Protein AF-A0A543ACI7-F1 (afdb_monomer_lite)

Secondary structure (DSSP, 8-state):
------PPP------PPPPPS------S----------S----PPPP-------------------------------------HHHHHHHHHHHHHHHSTTTHHHHHHHHHHHHH-EE--HHHHHH-SBS-TTEEE-TT-S-BTTB---TTSB-TTSPEEESSHHHHHTTTT-EEE-TT-TTTTTPBP-TTEEEEES--S-TTS-S-GGGSHHHHSBGGGEEEEEHHHHHHHTSTTSHHHHHHHHHHHHHHTT----HHHHHHHHHHHHTSPPP-GGGGTTGGG---EEEE--HHHHHHHHHHHHHHHHHHHHHHTTPPP-S-SS-HHHHHHGGGS-HHHHHHHHHHHGGG---

pLDDT: mean 78.1, std 27.03, range [22.17, 98.62]

Structure (mmCIF, N/CA/C/O backbone):
data_AF-A0A543ACI7-F1
#
_entry.id   AF-A0A543ACI7-F1
#
loop_
_atom_site.group_PDB
_atom_site.id
_atom_site.type_symbol
_atom_site.label_atom_id
_atom_site.label_alt_id
_atom_site.label_comp_id
_atom_site.label_asym_id
_atom_site.label_entity_id
_atom_site.label_seq_id
_atom_site.pdbx_PDB_ins_code
_atom_site.Cartn_x
_atom_site.Cartn_y
_atom_site.Cartn_z
_atom_site.occupancy
_atom_site.B_iso_or_equiv
_atom_site.auth_seq_id
_atom_site.auth_comp_id
_atom_site.auth_asym_id
_atom_site.auth_atom_id
_atom_site.pdbx_PDB_model_num
ATOM 1 N N . MET A 1 1 ? 21.478 74.674 -13.219 1.00 35.00 1 MET A N 1
ATOM 2 C CA . MET A 1 1 ? 20.548 75.410 -14.102 1.00 35.00 1 MET A CA 1
ATOM 3 C C . MET A 1 1 ? 20.287 74.584 -15.355 1.00 35.00 1 MET A C 1
ATOM 5 O O . MET A 1 1 ? 21.241 74.186 -15.994 1.00 35.00 1 MET A O 1
ATOM 9 N N . SER A 1 2 ? 19.001 74.327 -15.611 1.00 28.64 2 SER A N 1
ATOM 10 C CA . SER A 1 2 ? 18.297 73.949 -16.852 1.00 28.64 2 SER A CA 1
ATOM 11 C C . SER A 1 2 ? 18.831 72.904 -17.853 1.00 28.64 2 SER A C 1
ATOM 13 O O . SER A 1 2 ? 19.974 72.907 -18.291 1.00 28.64 2 SER A O 1
ATOM 15 N N . ARG A 1 3 ? 17.876 72.063 -18.273 1.00 25.11 3 ARG A N 1
ATOM 16 C CA . ARG A 1 3 ? 17.907 71.006 -19.296 1.00 25.11 3 ARG A CA 1
ATOM 17 C C . ARG A 1 3 ? 18.031 71.566 -20.721 1.00 25.11 3 ARG A C 1
ATOM 19 O O . ARG A 1 3 ? 17.474 72.622 -21.009 1.00 25.11 3 ARG A O 1
ATOM 26 N N . ARG A 1 4 ? 18.522 70.736 -21.651 1.00 25.50 4 ARG A N 1
ATOM 27 C CA . ARG A 1 4 ? 17.896 70.581 -22.977 1.00 25.50 4 ARG A CA 1
ATOM 28 C C . ARG A 1 4 ? 17.964 69.134 -23.465 1.00 25.50 4 ARG A C 1
ATOM 30 O O . ARG A 1 4 ? 19.000 68.484 -23.412 1.00 25.50 4 ARG A O 1
ATOM 37 N N . THR A 1 5 ? 16.800 68.675 -23.896 1.00 26.00 5 THR A N 1
ATOM 38 C CA . THR A 1 5 ? 16.447 67.361 -24.431 1.00 26.00 5 THR A CA 1
ATOM 39 C C . THR A 1 5 ? 16.722 67.318 -25.935 1.00 26.00 5 THR A C 1
ATOM 41 O O . THR A 1 5 ? 16.410 68.290 -26.620 1.00 26.00 5 THR A O 1
ATOM 44 N N . VAL A 1 6 ? 17.199 66.186 -26.461 1.00 26.94 6 VAL A N 1
ATOM 45 C CA . VAL A 1 6 ? 17.056 65.810 -27.879 1.00 26.94 6 VAL A CA 1
ATOM 46 C C . VAL A 1 6 ? 16.673 64.328 -27.930 1.00 26.94 6 VAL A C 1
ATOM 48 O O . VAL A 1 6 ? 17.381 63.483 -27.390 1.00 26.94 6 VAL A O 1
ATOM 51 N N . LEU A 1 7 ? 15.516 64.032 -28.525 1.00 25.36 7 LEU A N 1
ATOM 52 C CA . LEU A 1 7 ? 15.020 62.684 -28.825 1.00 25.36 7 LEU A CA 1
ATOM 53 C C . LEU A 1 7 ? 15.538 62.240 -30.203 1.00 25.36 7 LEU A C 1
ATOM 55 O O . LEU A 1 7 ? 15.510 63.064 -31.119 1.00 25.36 7 LEU A O 1
ATOM 59 N N . PRO A 1 8 ? 15.895 60.959 -30.407 1.00 27.34 8 PRO A N 1
ATOM 60 C CA . PRO A 1 8 ? 15.981 60.380 -31.738 1.00 27.34 8 PRO A CA 1
ATOM 61 C C . PRO A 1 8 ? 14.780 59.476 -32.057 1.00 27.34 8 PRO A C 1
ATOM 63 O O . PRO A 1 8 ? 14.350 58.633 -31.271 1.00 27.34 8 PRO A O 1
ATOM 66 N N . THR A 1 9 ? 14.268 59.675 -33.266 1.00 25.45 9 THR A N 1
ATOM 67 C CA . THR A 1 9 ? 13.269 58.884 -33.987 1.00 25.45 9 THR A CA 1
ATOM 68 C C . THR A 1 9 ? 13.830 57.497 -34.326 1.00 25.45 9 THR A C 1
ATOM 70 O O . THR A 1 9 ? 14.935 57.408 -34.858 1.00 25.45 9 THR A O 1
ATOM 73 N N . VAL A 1 10 ? 13.076 56.415 -34.094 1.00 27.36 10 VAL A N 1
ATOM 74 C CA . VAL A 1 10 ? 13.437 55.065 -34.569 1.00 27.36 10 VAL A CA 1
ATOM 75 C C . VAL A 1 10 ? 12.363 54.542 -35.519 1.00 27.36 10 VAL A C 1
ATOM 77 O O . VAL A 1 10 ? 11.198 54.393 -35.163 1.00 27.36 10 VAL A O 1
ATOM 80 N N . SER A 1 11 ? 12.808 54.289 -36.748 1.00 24.91 11 SER A N 1
ATOM 81 C CA . SER A 1 11 ? 12.097 53.658 -37.857 1.00 24.91 11 SER A CA 1
ATOM 82 C C . SER A 1 11 ? 12.024 52.142 -37.647 1.00 24.91 11 SER A C 1
ATOM 84 O O . SER A 1 11 ? 13.059 51.486 -37.532 1.00 24.91 11 SER A O 1
ATOM 86 N N . THR A 1 12 ? 10.828 51.561 -37.680 1.00 26.97 12 THR A N 1
ATOM 87 C CA . THR A 1 12 ? 10.611 50.109 -37.709 1.00 26.97 12 THR A CA 1
ATOM 88 C C . THR A 1 12 ? 10.794 49.563 -39.128 1.00 26.97 12 THR A C 1
ATOM 90 O O . THR A 1 12 ? 9.934 49.731 -39.989 1.00 26.97 12 THR A O 1
ATOM 93 N N . ARG A 1 13 ? 11.908 48.862 -39.380 1.00 25.27 13 ARG A N 1
ATOM 94 C CA . ARG A 1 13 ? 12.018 47.912 -40.501 1.00 25.27 13 ARG A CA 1
ATOM 95 C C . ARG A 1 13 ? 11.797 46.496 -39.973 1.00 25.27 13 ARG A C 1
ATOM 97 O O . ARG A 1 13 ? 12.426 46.098 -38.998 1.00 25.27 13 ARG A O 1
ATOM 104 N N . CYS A 1 14 ? 10.893 45.762 -40.619 1.00 23.77 14 CYS A N 1
ATOM 105 C CA . CYS A 1 14 ? 10.720 44.324 -40.431 1.00 23.77 14 CYS A CA 1
ATOM 106 C C . CYS A 1 14 ? 11.942 43.587 -40.991 1.00 23.77 14 CYS A C 1
ATOM 108 O O . CYS A 1 14 ? 12.293 43.789 -42.153 1.00 23.77 14 CYS A O 1
ATOM 110 N N . SER A 1 15 ? 12.542 42.711 -40.187 1.00 25.70 15 SER A N 1
ATOM 111 C CA . SER A 1 15 ? 13.555 41.754 -40.632 1.00 25.70 15 SER A CA 1
ATOM 112 C C . SER A 1 15 ? 12.988 40.346 -40.479 1.00 25.70 15 SER A C 1
ATOM 114 O O . SER A 1 15 ? 12.681 39.913 -39.370 1.00 25.70 15 SER A O 1
ATOM 116 N N . THR A 1 16 ? 12.831 39.646 -41.598 1.00 25.47 16 THR A N 1
ATOM 117 C CA . THR A 1 16 ? 12.493 38.220 -41.652 1.00 25.47 16 THR A CA 1
ATOM 118 C C . THR A 1 16 ? 13.754 37.416 -41.328 1.00 25.47 16 THR A C 1
ATOM 120 O O . THR A 1 16 ? 14.775 37.605 -41.984 1.00 25.47 16 THR A O 1
ATOM 123 N N . VAL A 1 17 ? 13.710 36.544 -40.316 1.00 25.61 17 VAL A N 1
ATOM 124 C CA . VAL A 1 17 ? 14.814 35.626 -39.986 1.00 25.61 17 VAL A CA 1
ATOM 125 C C . VAL A 1 17 ? 14.505 34.254 -40.576 1.00 25.61 17 VAL A C 1
ATOM 127 O O . VAL A 1 17 ? 13.532 33.612 -40.186 1.00 25.61 17 VAL A O 1
ATOM 130 N N . THR A 1 18 ? 15.350 33.809 -41.501 1.00 25.88 18 THR A N 1
ATOM 131 C CA . THR A 1 18 ? 15.379 32.438 -42.021 1.00 25.88 18 THR A CA 1
ATOM 132 C C . THR A 1 18 ? 16.412 31.657 -41.209 1.00 25.88 18 THR A C 1
ATOM 134 O O . THR A 1 18 ? 17.559 32.087 -41.124 1.00 25.88 18 THR A O 1
ATOM 137 N N . ILE A 1 19 ? 16.021 30.545 -40.581 1.00 29.30 19 ILE A N 1
ATOM 138 C CA . ILE A 1 19 ? 16.950 29.668 -39.851 1.00 29.30 19 ILE A CA 1
ATOM 139 C C . ILE A 1 19 ? 17.352 28.525 -40.779 1.00 29.30 19 ILE A C 1
ATOM 141 O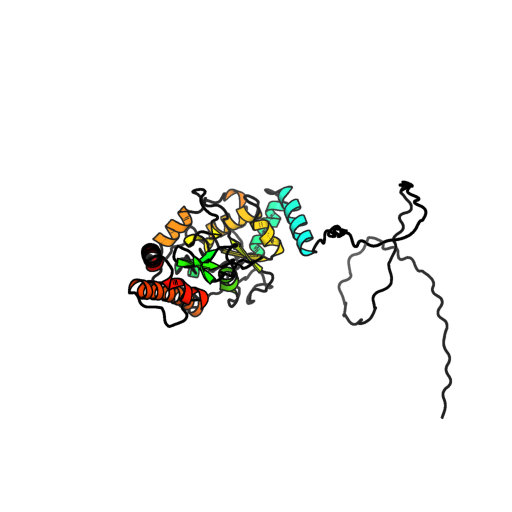 O . ILE A 1 19 ? 16.501 27.733 -41.186 1.00 29.30 19 ILE A O 1
ATOM 145 N N . ASP A 1 20 ? 18.643 28.460 -41.096 1.00 25.98 20 ASP A N 1
ATOM 146 C CA . ASP A 1 20 ? 19.249 27.374 -41.858 1.00 25.98 20 ASP A CA 1
ATOM 147 C C . ASP A 1 20 ? 19.605 26.199 -40.932 1.00 25.98 20 ASP A C 1
ATOM 149 O O . ASP A 1 20 ? 20.054 26.384 -39.796 1.00 25.98 20 ASP A O 1
ATOM 153 N N . ARG A 1 21 ? 19.358 24.975 -41.401 1.00 35.81 21 ARG A N 1
ATOM 154 C CA . ARG A 1 21 ? 19.675 23.738 -40.681 1.00 35.81 21 ARG A CA 1
ATOM 155 C C . ARG A 1 21 ? 21.087 23.323 -41.062 1.00 35.81 21 ARG A C 1
ATOM 157 O O . ARG A 1 21 ? 21.238 22.616 -42.047 1.00 35.81 21 ARG A O 1
ATOM 164 N N . ASN A 1 22 ? 22.071 23.736 -40.271 1.00 33.03 22 ASN A N 1
ATOM 165 C CA . ASN A 1 22 ? 23.303 22.995 -39.973 1.00 33.03 22 ASN A CA 1
ATOM 166 C C . ASN A 1 22 ? 24.210 23.880 -39.112 1.00 33.03 22 ASN A C 1
ATOM 168 O O . ASN A 1 22 ? 24.702 24.893 -39.586 1.00 33.03 22 ASN A O 1
ATOM 172 N N . ASP A 1 23 ? 24.353 23.529 -37.834 1.00 29.94 23 ASP A N 1
ATOM 173 C CA . ASP A 1 23 ? 25.649 23.378 -37.157 1.00 29.94 23 ASP A CA 1
ATOM 174 C C . ASP A 1 23 ? 25.456 23.326 -35.639 1.00 29.94 23 ASP A C 1
ATOM 176 O O . ASP A 1 23 ? 24.811 24.164 -35.006 1.00 29.94 23 ASP A O 1
ATOM 180 N N . GLY A 1 24 ? 26.003 22.265 -35.047 1.00 40.25 24 GLY A N 1
ATOM 181 C CA . GLY A 1 24 ? 26.027 22.058 -33.611 1.00 40.25 24 GLY A CA 1
ATOM 182 C C . GLY A 1 24 ? 27.083 22.941 -32.965 1.00 40.25 24 GLY A C 1
ATOM 183 O O . GLY A 1 24 ? 28.268 22.741 -33.197 1.00 40.25 24 GLY A O 1
ATOM 184 N N . SER A 1 25 ? 26.656 23.895 -32.137 1.00 31.97 25 SER A N 1
ATOM 185 C CA . SER A 1 25 ? 27.422 24.439 -31.003 1.00 31.97 25 SER A CA 1
ATOM 186 C C . SER A 1 25 ? 26.716 25.654 -30.397 1.00 31.97 25 SER A C 1
ATOM 188 O O . SER A 1 25 ? 27.111 26.773 -30.658 1.00 31.97 25 SER A O 1
ATOM 190 N N . PHE A 1 26 ? 25.703 25.486 -29.542 1.00 29.02 26 PHE A N 1
ATOM 191 C CA . PHE A 1 26 ? 25.278 26.596 -28.669 1.00 29.02 26 PHE A CA 1
ATOM 192 C C . PHE A 1 26 ? 24.665 26.082 -27.361 1.00 29.02 26 PHE A C 1
ATOM 194 O O . PHE A 1 26 ? 23.457 26.038 -27.160 1.00 29.02 26 PHE A O 1
ATOM 201 N N . LEU A 1 27 ? 25.547 25.689 -26.442 1.00 31.95 27 LEU A N 1
ATOM 202 C CA . LEU A 1 27 ? 25.290 25.732 -25.006 1.00 31.95 27 LEU A CA 1
ATOM 203 C C . LEU A 1 27 ? 26.372 26.619 -24.404 1.00 31.95 27 LEU A C 1
ATOM 205 O O . LEU A 1 27 ? 27.486 26.151 -24.177 1.00 31.95 27 LEU A O 1
ATOM 209 N N . ARG A 1 28 ? 26.046 27.895 -24.193 1.00 28.08 28 ARG A N 1
ATOM 210 C CA . ARG A 1 28 ? 26.635 28.767 -23.169 1.00 28.08 28 ARG A CA 1
ATOM 211 C C . ARG A 1 28 ? 25.771 30.022 -23.038 1.00 28.08 28 ARG A C 1
ATOM 213 O O . ARG A 1 28 ? 25.452 30.671 -24.026 1.00 28.08 28 ARG A O 1
ATOM 220 N N . ASP A 1 29 ? 25.403 30.283 -21.791 1.00 29.45 29 ASP A N 1
ATOM 221 C CA . ASP A 1 29 ? 24.836 31.512 -21.241 1.00 29.45 29 ASP A CA 1
ATOM 222 C C . ASP A 1 29 ? 23.423 31.914 -21.681 1.00 29.45 29 ASP A C 1
ATOM 224 O O . ASP A 1 29 ? 23.209 32.756 -22.551 1.00 29.45 29 ASP A O 1
ATOM 228 N N . TRP A 1 30 ? 22.431 31.399 -20.944 1.00 26.11 30 TRP A N 1
ATOM 229 C CA . TRP A 1 30 ? 21.142 32.074 -20.809 1.00 26.11 30 TRP A CA 1
ATOM 230 C C . TRP A 1 30 ? 20.858 32.392 -19.337 1.00 26.11 30 TRP A C 1
ATOM 232 O O . TRP A 1 30 ? 20.725 31.504 -18.496 1.00 26.11 30 TRP A O 1
ATOM 242 N N . ASN A 1 31 ? 20.814 33.690 -19.038 1.00 26.05 31 ASN A N 1
ATOM 243 C CA . ASN A 1 31 ? 20.576 34.294 -17.729 1.00 26.05 31 ASN A CA 1
ATOM 244 C C . ASN A 1 31 ? 19.190 34.971 -17.762 1.00 26.05 31 ASN A C 1
ATOM 246 O O . ASN A 1 31 ? 18.991 35.866 -18.589 1.00 26.05 31 ASN A O 1
ATOM 250 N N . PRO A 1 32 ? 18.209 34.589 -16.923 1.00 30.03 32 PRO A N 1
ATOM 251 C CA . PRO A 1 32 ? 16.871 35.151 -17.011 1.00 30.03 32 PRO A CA 1
ATOM 252 C C . PRO A 1 32 ? 16.782 36.437 -16.182 1.00 30.03 32 PRO A C 1
ATOM 254 O O . PRO A 1 32 ? 16.542 36.418 -14.976 1.00 30.03 32 PRO A O 1
ATOM 257 N N . ARG A 1 33 ? 16.915 37.586 -16.846 1.00 27.89 33 ARG A N 1
ATOM 258 C CA . ARG A 1 33 ? 16.392 38.862 -16.339 1.00 27.89 33 ARG A CA 1
ATOM 259 C C . ARG A 1 33 ? 15.713 39.637 -17.454 1.00 27.89 33 ARG A C 1
ATOM 261 O O . ARG A 1 33 ? 16.317 40.539 -18.013 1.00 27.89 33 ARG A O 1
ATOM 268 N N . LEU A 1 34 ? 14.446 39.328 -17.720 1.00 30.20 34 LEU A N 1
ATOM 269 C CA . LEU A 1 34 ? 13.503 40.280 -18.309 1.00 30.20 34 LEU A CA 1
ATOM 270 C C . LEU A 1 34 ? 12.109 40.033 -17.725 1.00 30.20 34 LEU A C 1
ATOM 272 O O . LEU A 1 34 ? 11.326 39.215 -18.195 1.00 30.20 34 LEU A O 1
ATOM 276 N N . SER A 1 35 ? 11.829 40.761 -16.650 1.00 30.73 35 SER A N 1
ATOM 277 C CA . SER A 1 35 ? 10.485 41.089 -16.200 1.00 30.73 35 SER A CA 1
ATOM 278 C C . SER A 1 35 ? 9.910 42.183 -17.104 1.00 30.73 35 SER A C 1
ATOM 280 O O . SER A 1 35 ? 10.493 43.263 -17.183 1.00 30.73 35 SER A O 1
ATOM 282 N N . GLY A 1 36 ? 8.749 41.927 -17.709 1.00 31.84 36 GLY A N 1
ATOM 283 C CA . GLY A 1 36 ? 7.849 42.976 -18.193 1.00 31.84 36 GLY A CA 1
ATOM 284 C C . GLY A 1 36 ? 7.572 42.973 -19.693 1.00 31.84 36 GLY A C 1
ATOM 285 O O . GLY A 1 36 ? 8.154 43.774 -20.409 1.00 31.84 36 GLY A O 1
ATOM 286 N N . ILE A 1 37 ? 6.605 42.162 -20.138 1.00 30.66 37 ILE A N 1
ATOM 287 C CA . ILE A 1 37 ? 5.733 42.484 -21.282 1.00 30.66 37 ILE A CA 1
ATOM 288 C C . ILE A 1 37 ? 4.324 41.979 -20.932 1.00 30.66 37 ILE A C 1
ATOM 290 O O . ILE A 1 37 ? 4.136 40.805 -20.619 1.00 30.66 37 ILE A O 1
ATOM 294 N N . GLY A 1 38 ? 3.358 42.902 -20.898 1.00 30.61 38 GLY A N 1
ATOM 295 C CA . GLY A 1 38 ? 1.950 42.641 -20.590 1.00 30.61 38 GLY A CA 1
ATOM 296 C C . GLY A 1 38 ? 1.176 41.976 -21.741 1.00 30.61 38 GLY A C 1
ATOM 297 O O . GLY A 1 38 ? 1.713 41.790 -22.833 1.00 30.61 38 GLY A O 1
ATOM 298 N N . PRO A 1 39 ? -0.096 41.605 -21.511 1.00 31.41 39 PRO A N 1
ATOM 299 C CA . PRO A 1 39 ? -0.888 40.833 -22.459 1.00 31.41 39 PRO A CA 1
ATOM 300 C C . PRO A 1 39 ? -1.418 41.735 -23.578 1.00 31.41 39 PRO A C 1
ATOM 302 O O . PRO A 1 39 ? -2.207 42.642 -23.329 1.00 31.41 39 PRO A O 1
ATOM 305 N N . GLY A 1 40 ? -1.015 41.475 -24.821 1.00 38.91 40 GLY A N 1
ATOM 306 C CA . GLY A 1 40 ? -1.593 42.165 -25.974 1.00 38.91 40 GLY A CA 1
ATOM 307 C C . GLY A 1 40 ? -0.666 42.255 -27.173 1.00 38.91 40 GLY A C 1
ATOM 308 O O . GLY A 1 40 ? -0.179 43.330 -27.497 1.00 38.91 40 GLY A O 1
ATOM 309 N N . THR A 1 41 ? -0.420 41.137 -27.853 1.00 29.83 41 THR A N 1
ATOM 310 C CA . THR A 1 41 ? -0.011 41.136 -29.269 1.00 29.83 41 THR A CA 1
ATOM 311 C C . THR A 1 41 ? -0.222 39.732 -29.828 1.00 29.83 41 THR A C 1
ATOM 313 O O . THR A 1 41 ? 0.556 38.814 -29.590 1.00 29.83 41 THR A O 1
ATOM 316 N N . GLY A 1 42 ? -1.350 39.542 -30.515 1.00 27.59 42 GLY A N 1
ATOM 317 C CA . GLY A 1 42 ? -1.655 38.305 -31.223 1.00 27.59 42 GLY A CA 1
ATOM 318 C C . GLY A 1 42 ? -0.828 38.213 -32.502 1.00 27.59 42 GLY A C 1
ATOM 319 O O . GLY A 1 42 ? -0.980 39.040 -33.398 1.00 27.59 42 GLY A O 1
ATOM 320 N N . LEU A 1 43 ? 0.025 37.197 -32.598 1.00 24.30 43 LEU A N 1
ATOM 321 C CA . LEU A 1 43 ? 0.669 36.796 -33.847 1.00 24.30 43 LEU A CA 1
ATOM 322 C C . LEU A 1 43 ? -0.338 35.984 -34.675 1.00 24.30 43 LEU A C 1
ATOM 324 O O . LEU A 1 43 ? -0.656 34.844 -34.342 1.00 24.30 43 LEU A O 1
ATOM 328 N N . ARG A 1 44 ? -0.867 36.589 -35.746 1.00 27.39 44 ARG A N 1
ATOM 329 C CA . ARG A 1 44 ? -1.598 35.880 -36.807 1.00 27.39 44 ARG A CA 1
ATOM 330 C C . ARG A 1 44 ? -0.586 35.263 -37.770 1.00 27.39 44 ARG A C 1
ATOM 332 O O . ARG A 1 44 ? 0.146 35.992 -38.429 1.00 27.39 44 ARG A O 1
ATOM 339 N N . LEU A 1 45 ? -0.600 33.940 -37.891 1.00 26.09 45 LEU A N 1
ATOM 340 C CA . LEU A 1 45 ? -0.036 33.233 -39.039 1.00 26.09 45 LEU A CA 1
ATOM 341 C C . LEU A 1 45 ? -1.129 33.153 -40.115 1.00 26.09 45 LEU A C 1
ATOM 343 O O . LEU A 1 45 ? -2.194 32.591 -39.869 1.00 26.09 45 LEU A O 1
ATOM 347 N N . GLN A 1 46 ? -0.894 33.772 -41.273 1.00 28.47 46 GLN A N 1
ATOM 348 C CA . GLN A 1 46 ? -1.700 33.577 -42.480 1.00 28.47 46 GLN A CA 1
ATOM 349 C C . GLN A 1 46 ? -1.057 32.467 -43.314 1.00 28.47 46 GLN A C 1
ATOM 351 O O . GLN A 1 46 ? 0.098 32.588 -43.711 1.00 28.47 46 GLN A O 1
ATOM 356 N N . ASP A 1 47 ? -1.817 31.407 -43.574 1.00 30.50 47 ASP A N 1
ATOM 357 C CA . ASP A 1 47 ? -1.510 30.385 -44.576 1.00 30.50 47 ASP A CA 1
ATOM 358 C C . ASP A 1 47 ? -2.163 30.805 -45.910 1.00 30.50 47 ASP A C 1
ATOM 360 O O . ASP A 1 47 ? -3.385 30.985 -45.945 1.00 30.50 47 ASP A O 1
ATOM 364 N N . PRO A 1 48 ? -1.401 31.015 -46.999 1.00 31.55 48 PRO A N 1
ATOM 365 C CA . PRO A 1 48 ? -1.941 31.383 -48.303 1.00 31.55 48 PRO A CA 1
ATOM 366 C C . PRO A 1 48 ? -2.257 30.162 -49.186 1.00 31.55 48 PRO A C 1
ATOM 368 O O . PRO A 1 48 ? -2.120 30.234 -50.407 1.00 31.55 48 PRO A O 1
ATOM 371 N N . SER A 1 49 ? -2.680 29.035 -48.608 1.00 37.03 49 SER A N 1
ATOM 372 C CA . SER A 1 49 ? -3.045 27.853 -49.392 1.00 37.03 49 SER A CA 1
ATOM 373 C C . SER A 1 49 ? -4.167 27.017 -48.777 1.00 37.03 49 SER A C 1
ATOM 375 O O . SER A 1 49 ? -3.964 25.857 -48.446 1.00 37.03 49 SER A O 1
ATOM 377 N N . GLN A 1 50 ? -5.388 27.559 -48.688 1.00 33.09 50 GLN A N 1
ATOM 378 C CA . GLN A 1 50 ? -6.596 26.729 -48.810 1.00 33.09 50 GLN A CA 1
ATOM 379 C C . GLN A 1 50 ? -7.868 27.542 -49.060 1.00 33.09 50 GLN A C 1
ATOM 381 O O . GLN A 1 50 ? -8.043 28.657 -48.574 1.00 33.09 50 GLN A O 1
ATOM 386 N N . GLY A 1 51 ? -8.712 26.973 -49.917 1.00 28.16 51 GLY A N 1
ATOM 387 C CA . GLY A 1 51 ? -9.804 27.638 -50.602 1.00 28.16 51 GLY A CA 1
ATOM 388 C C . GLY A 1 51 ? -11.005 27.972 -49.727 1.00 28.16 51 GLY A C 1
ATOM 389 O O . GLY A 1 51 ? -11.292 27.355 -48.705 1.00 28.16 51 GLY A O 1
ATOM 390 N N . THR A 1 52 ? -11.717 28.980 -50.207 1.00 27.44 52 THR A N 1
ATOM 391 C CA . THR A 1 52 ? -12.970 29.526 -49.709 1.00 27.44 52 THR A CA 1
ATOM 392 C C . THR A 1 52 ? -14.019 28.430 -49.501 1.00 27.44 52 THR A C 1
ATOM 394 O O . THR A 1 52 ? -14.509 27.849 -50.466 1.00 27.44 52 THR A O 1
ATOM 397 N N . LEU A 1 53 ? -14.430 28.200 -48.252 1.00 24.06 53 LEU A N 1
ATOM 398 C CA . LEU A 1 53 ? -15.682 27.514 -47.939 1.00 24.06 53 LEU A CA 1
ATOM 399 C C . LEU A 1 53 ? -16.631 28.530 -47.294 1.00 24.06 53 LEU A C 1
ATOM 401 O O . LEU A 1 53 ? -16.453 28.930 -46.144 1.00 24.06 53 LEU A O 1
ATOM 405 N N . SER A 1 54 ? -17.613 28.988 -48.070 1.00 24.14 54 SER A N 1
ATOM 406 C CA . SER A 1 54 ? -18.725 29.798 -47.568 1.00 24.14 54 SER A CA 1
ATOM 407 C C . SER A 1 54 ? -19.675 28.919 -46.763 1.00 24.14 54 SER A C 1
ATOM 409 O O . SER A 1 54 ? -20.178 27.925 -47.279 1.00 24.14 54 SER A O 1
ATOM 411 N N . ILE A 1 55 ? -19.980 29.327 -45.533 1.00 26.22 55 ILE A N 1
ATOM 412 C CA . ILE A 1 55 ? -21.168 28.868 -44.812 1.00 26.22 55 ILE A CA 1
ATOM 413 C C . ILE A 1 55 ? -21.950 30.117 -44.408 1.00 26.22 55 ILE A C 1
ATOM 415 O O . ILE A 1 55 ? -21.552 30.863 -43.516 1.00 26.22 55 ILE A O 1
ATOM 419 N N . TYR A 1 56 ? -23.056 30.349 -45.115 1.00 24.03 56 TYR A N 1
ATOM 420 C CA . TYR A 1 56 ? -24.097 31.291 -44.719 1.00 24.03 56 TYR A CA 1
ATOM 421 C C . TYR A 1 56 ? -24.789 30.796 -43.446 1.00 24.03 56 TYR A C 1
ATOM 423 O O . TYR A 1 56 ? -25.057 29.601 -43.315 1.00 24.03 56 TYR A O 1
ATOM 431 N N . PRO A 1 57 ? -25.252 31.724 -42.602 1.00 29.66 57 PRO A N 1
ATOM 432 C CA . PRO A 1 57 ? -26.585 31.576 -42.053 1.00 29.66 57 PRO A CA 1
ATOM 433 C C . PRO A 1 57 ? -27.457 32.751 -42.492 1.00 29.66 57 PRO A C 1
ATOM 435 O O . PRO A 1 57 ? -27.309 33.887 -42.043 1.00 29.66 57 PRO A O 1
ATOM 438 N N . HIS A 1 58 ? -28.414 32.436 -43.363 1.00 25.55 58 HIS A N 1
ATOM 439 C CA . HIS A 1 58 ? -29.667 33.168 -43.431 1.00 25.55 58 HIS A CA 1
ATOM 440 C C . HIS A 1 58 ? -30.390 33.015 -42.092 1.00 25.55 58 HIS A C 1
ATOM 442 O O . HIS A 1 58 ? -30.788 31.911 -41.731 1.00 25.55 58 HIS A O 1
ATOM 448 N N . THR A 1 59 ? -30.629 34.122 -41.396 1.00 27.19 59 THR A N 1
ATOM 449 C CA . THR A 1 59 ? -31.962 34.428 -40.859 1.00 27.19 59 THR A CA 1
ATOM 450 C C . THR A 1 59 ? -32.025 35.906 -40.494 1.00 27.19 59 THR A C 1
ATOM 452 O O . THR A 1 59 ? -31.395 36.386 -39.558 1.00 27.19 59 THR A O 1
ATOM 455 N N . CYS A 1 60 ? -32.781 36.634 -41.307 1.00 22.17 60 CYS A N 1
ATOM 456 C CA . CYS A 1 60 ? -33.246 37.979 -41.042 1.00 22.17 60 CYS A CA 1
ATOM 457 C C . CYS A 1 60 ? -34.585 37.828 -40.310 1.00 22.17 60 CYS A C 1
ATOM 459 O O . CYS A 1 60 ? -35.511 37.249 -40.873 1.00 22.17 60 CYS A O 1
ATOM 461 N N . CYS A 1 61 ? -34.689 38.319 -39.076 1.00 23.97 61 CYS A N 1
ATOM 462 C CA . CYS A 1 61 ? -35.978 38.581 -38.444 1.00 23.97 61 CYS A CA 1
ATOM 463 C C . CYS A 1 61 ? -36.000 40.036 -37.982 1.00 23.97 61 CYS A C 1
ATOM 465 O O . CYS A 1 61 ? -35.320 40.441 -37.041 1.00 23.97 61 CYS A O 1
ATOM 467 N N . THR A 1 62 ? -36.783 40.811 -38.719 1.00 24.92 62 THR A N 1
ATOM 468 C CA . THR A 1 62 ? -37.270 42.151 -38.418 1.00 24.92 62 THR A CA 1
ATOM 469 C C . THR A 1 62 ? -38.143 42.174 -37.157 1.00 24.92 62 THR A C 1
ATOM 471 O O . THR A 1 62 ? -38.941 41.272 -36.932 1.00 24.92 62 THR A O 1
ATOM 474 N N . SER A 1 63 ? -37.968 43.245 -36.377 1.00 25.86 63 SER A N 1
ATOM 475 C CA . SER A 1 63 ? -38.897 43.947 -35.466 1.00 25.86 63 SER A CA 1
ATOM 476 C C . SER A 1 63 ? -40.299 43.365 -35.186 1.00 25.86 63 SER A C 1
ATOM 478 O O . SER A 1 63 ? -41.044 43.104 -36.124 1.00 25.86 63 SER A O 1
ATOM 480 N N . VAL A 1 64 ? -40.736 43.385 -33.914 1.00 26.11 64 VAL A N 1
ATOM 481 C CA . VAL A 1 64 ? -41.731 44.337 -33.341 1.00 26.11 64 VAL A CA 1
ATOM 482 C C . VAL A 1 64 ? -42.108 43.933 -31.889 1.00 26.11 64 VAL A C 1
ATOM 484 O O . VAL A 1 64 ? -42.526 42.816 -31.627 1.00 26.11 64 VAL A O 1
ATOM 487 N N . ALA A 1 65 ? -41.939 44.898 -30.977 1.00 26.97 65 ALA A N 1
ATOM 488 C CA . ALA A 1 65 ? -42.694 45.256 -29.761 1.00 26.97 65 ALA A CA 1
ATOM 489 C C . ALA A 1 65 ? -43.283 44.230 -28.745 1.00 26.97 65 ALA A C 1
ATOM 491 O O . ALA A 1 65 ? -44.192 43.469 -29.046 1.00 26.97 65 ALA A O 1
ATOM 492 N N . ARG A 1 66 ? -42.938 44.530 -27.473 1.00 26.67 66 ARG A N 1
ATOM 493 C CA . ARG A 1 66 ? -43.728 44.497 -26.211 1.00 26.67 66 ARG A CA 1
ATOM 494 C C . ARG A 1 66 ? -43.995 43.156 -25.502 1.00 26.67 66 ARG A C 1
ATOM 496 O O . ARG A 1 66 ? -44.673 42.287 -26.022 1.00 26.67 66 ARG A O 1
ATOM 503 N N . GLY A 1 67 ? -43.641 43.143 -24.209 1.00 24.77 67 GLY A N 1
ATOM 504 C CA . GLY A 1 67 ? -44.398 42.446 -23.159 1.00 24.77 67 GLY A CA 1
ATOM 505 C C . GLY A 1 67 ? -43.701 41.248 -22.514 1.00 24.77 67 GLY A C 1
ATOM 506 O O . GLY A 1 67 ? -43.638 40.181 -23.100 1.00 24.77 67 GLY A O 1
ATOM 507 N N . GLU A 1 68 ? -43.188 41.469 -21.302 1.00 30.45 68 GLU A N 1
ATOM 508 C CA . GLU A 1 68 ? -42.967 40.530 -20.186 1.00 30.45 68 GLU A CA 1
ATOM 509 C C . GLU A 1 68 ? -43.062 39.008 -20.433 1.00 30.45 68 GLU A C 1
ATOM 511 O O . GLU A 1 68 ? -44.139 38.448 -20.595 1.00 30.45 68 GLU A O 1
ATOM 516 N N . SER A 1 69 ? -41.924 38.318 -20.286 1.00 26.86 69 SER A N 1
ATOM 517 C CA . SER A 1 69 ? -41.781 37.060 -19.530 1.00 26.86 69 SER A CA 1
ATOM 518 C C . SER A 1 69 ? -40.316 36.623 -19.596 1.00 26.86 69 SER A C 1
ATOM 520 O O . SER A 1 69 ? -39.792 36.302 -20.663 1.00 26.86 69 SER A O 1
ATOM 522 N N . ALA A 1 70 ? -39.620 36.632 -18.458 1.00 28.83 70 ALA A N 1
ATOM 523 C CA . ALA A 1 70 ? -38.263 36.108 -18.342 1.00 28.83 70 ALA A CA 1
ATOM 524 C C . ALA A 1 70 ? -38.297 34.569 -18.400 1.00 28.83 70 ALA A C 1
ATOM 526 O O . ALA A 1 70 ? -38.235 33.875 -17.384 1.00 28.83 70 ALA A O 1
ATOM 527 N N . CYS A 1 71 ? -38.421 34.025 -19.611 1.00 25.75 71 CYS A N 1
ATOM 528 C CA . CYS A 1 71 ? -38.266 32.603 -19.864 1.00 25.75 71 CYS A CA 1
ATOM 529 C C . CYS A 1 71 ? -36.785 32.211 -19.805 1.00 25.75 71 CYS A C 1
ATOM 531 O O . CYS A 1 71 ? -35.931 32.736 -20.516 1.00 25.75 71 CYS A O 1
ATOM 533 N N . LYS A 1 72 ? -36.521 31.234 -18.936 1.00 39.00 72 LYS A N 1
ATOM 534 C CA . LYS A 1 72 ? -35.305 30.428 -18.834 1.00 39.00 72 LYS A CA 1
ATOM 535 C C . LYS A 1 72 ? -34.768 30.052 -20.220 1.00 39.00 72 LYS A C 1
ATOM 537 O O . LYS A 1 72 ? -35.343 29.217 -20.907 1.00 39.00 72 LYS A O 1
ATOM 542 N N . GLY A 1 73 ? -33.615 30.606 -20.562 1.00 28.09 73 GLY A N 1
ATOM 543 C CA . GLY A 1 73 ? -32.787 30.186 -21.686 1.00 28.09 73 GLY A CA 1
ATOM 544 C C . GLY A 1 73 ? -31.340 30.157 -21.232 1.00 28.09 73 GLY A C 1
ATOM 545 O O . GLY A 1 73 ? -30.535 30.973 -21.665 1.00 28.09 73 GLY A O 1
ATOM 546 N N . GLY A 1 74 ? -31.023 29.272 -20.283 1.00 29.25 74 GLY A N 1
ATOM 547 C CA . GLY A 1 74 ? -29.639 28.990 -19.929 1.00 29.25 74 GLY A CA 1
ATOM 548 C C . GLY A 1 74 ? -28.959 28.389 -21.149 1.00 29.25 74 GLY A C 1
ATOM 549 O O . GLY A 1 74 ? -29.097 27.196 -21.405 1.00 29.25 74 GLY A O 1
ATOM 550 N N . VAL A 1 75 ? -28.271 29.226 -21.922 1.00 36.28 75 VAL A N 1
ATOM 551 C CA . VAL A 1 75 ? -27.334 28.782 -22.946 1.00 36.28 75 VAL A CA 1
ATOM 552 C C . VAL A 1 75 ? -26.303 27.939 -22.207 1.00 36.28 75 VAL A C 1
ATOM 554 O O . VAL A 1 75 ? -25.485 28.463 -21.452 1.00 36.28 75 VAL A O 1
ATOM 557 N N . VAL A 1 76 ? -26.392 26.618 -22.361 1.00 41.09 76 VAL A N 1
ATOM 558 C CA . VAL A 1 76 ? -25.343 25.704 -21.923 1.00 41.09 76 VAL A CA 1
ATOM 559 C C . VAL A 1 76 ? -24.144 26.051 -22.788 1.00 41.09 76 VAL A C 1
ATOM 561 O O . VAL A 1 76 ? -24.048 25.613 -23.933 1.00 41.09 76 VAL A O 1
ATOM 564 N N . ALA A 1 77 ? -23.277 26.923 -22.272 1.00 44.12 77 ALA A N 1
ATOM 565 C CA . ALA A 1 77 ? -22.002 27.215 -22.891 1.00 44.12 77 ALA A CA 1
ATOM 566 C C . ALA A 1 77 ? -21.327 25.867 -23.145 1.00 44.12 77 ALA A C 1
ATOM 568 O O . ALA A 1 77 ? -21.159 25.068 -22.220 1.00 44.12 77 ALA A O 1
ATOM 569 N N . ALA A 1 78 ? -21.014 25.582 -24.408 1.00 49.12 78 ALA A N 1
ATOM 570 C CA . ALA A 1 78 ? -20.241 24.407 -24.753 1.00 49.12 78 ALA A CA 1
ATOM 571 C C . ALA A 1 78 ? -18.955 24.474 -23.926 1.00 49.12 78 ALA A C 1
ATOM 573 O O . ALA A 1 78 ? -18.149 25.383 -24.118 1.00 49.12 78 ALA A O 1
ATOM 574 N N . ASN A 1 79 ? -18.803 23.567 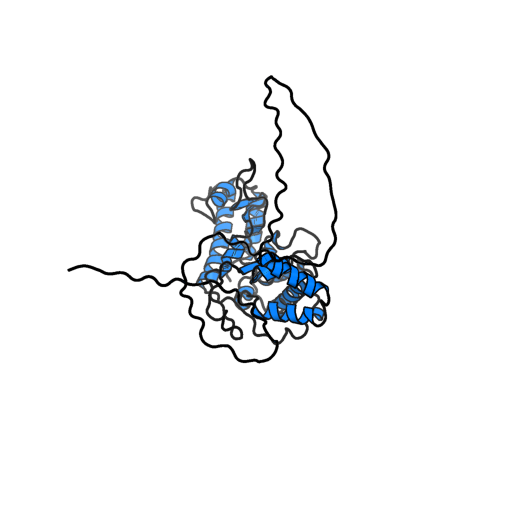-22.956 1.00 50.50 79 ASN A N 1
ATOM 575 C CA . ASN A 1 79 ? -17.592 23.480 -22.152 1.00 50.50 79 ASN A CA 1
ATOM 576 C C . ASN A 1 79 ? -16.418 23.361 -23.124 1.00 50.50 79 ASN A C 1
ATOM 578 O O . ASN A 1 79 ? -16.264 22.332 -23.790 1.00 50.50 79 ASN A O 1
ATOM 582 N N . HIS A 1 80 ? -15.620 24.424 -23.239 1.00 54.41 80 HIS A N 1
ATOM 583 C CA . HIS A 1 80 ? -14.386 24.380 -24.003 1.00 54.41 80 HIS A CA 1
ATOM 584 C C . HIS A 1 80 ? -13.574 23.197 -23.474 1.00 54.41 80 HIS A C 1
ATOM 586 O O . HIS A 1 80 ? -13.319 23.095 -22.273 1.00 54.41 80 HIS A O 1
ATOM 592 N N . LYS A 1 81 ? -13.217 22.261 -24.358 1.00 75.81 81 LYS A N 1
ATOM 593 C CA . LYS A 1 81 ? -12.394 21.108 -23.987 1.00 75.81 81 LYS A CA 1
ATOM 594 C C . LYS A 1 81 ? -10.995 21.624 -23.646 1.00 75.81 81 LYS A C 1
ATOM 596 O O . LYS A 1 81 ? -10.189 21.857 -24.540 1.00 75.81 81 LYS A O 1
ATOM 601 N N . VAL A 1 82 ? -10.733 21.845 -22.361 1.00 83.69 82 VAL A N 1
ATOM 602 C CA . VAL A 1 82 ? -9.403 22.189 -21.848 1.00 83.69 82 VAL A CA 1
ATOM 603 C C . VAL A 1 82 ? -8.521 20.941 -21.923 1.00 83.69 82 VAL A C 1
ATOM 605 O O . VAL A 1 82 ? -8.942 19.858 -21.519 1.00 83.69 82 VAL A O 1
ATOM 608 N N . ILE A 1 83 ? -7.306 21.086 -22.453 1.00 76.75 83 ILE A N 1
ATOM 609 C CA . ILE A 1 83 ? -6.269 20.048 -22.428 1.00 76.75 83 ILE A CA 1
ATOM 610 C C . ILE A 1 83 ? -5.133 20.555 -21.542 1.00 76.75 83 ILE A C 1
ATOM 612 O O . ILE A 1 83 ? -4.593 21.632 -21.788 1.00 76.75 83 ILE A O 1
ATOM 616 N N . HIS A 1 84 ? -4.760 19.781 -20.525 1.00 81.00 84 HIS A N 1
ATOM 617 C CA . HIS A 1 84 ? -3.605 20.081 -19.683 1.00 81.00 84 HIS A CA 1
ATOM 618 C C . HIS A 1 84 ? -2.332 19.498 -20.309 1.00 81.00 84 HIS A C 1
ATOM 620 O O . HIS A 1 84 ? -2.355 18.391 -20.843 1.00 81.00 84 HIS A O 1
ATOM 626 N N . GLY A 1 85 ? -1.205 20.215 -20.238 1.00 79.88 85 GLY A N 1
ATOM 627 C CA . GLY A 1 85 ? 0.059 19.771 -20.848 1.00 79.88 85 GLY A CA 1
ATOM 628 C C . GLY A 1 85 ? 0.523 18.388 -20.367 1.00 79.88 85 GLY A C 1
ATOM 629 O O . GLY A 1 85 ? 0.939 17.562 -21.176 1.00 79.88 85 GLY A O 1
ATOM 630 N N . ASP A 1 86 ? 0.340 18.082 -19.080 1.00 75.62 86 ASP A N 1
ATOM 631 C CA . ASP A 1 86 ? 0.637 16.756 -18.515 1.00 75.62 86 ASP A CA 1
ATOM 632 C C . ASP A 1 86 ? -0.189 15.625 -19.145 1.00 75.62 86 ASP A C 1
ATOM 634 O O . ASP A 1 86 ? 0.257 14.477 -19.209 1.00 75.62 86 ASP A O 1
ATOM 638 N N . ASP A 1 87 ? -1.395 15.927 -19.638 1.00 82.50 87 ASP A N 1
ATOM 639 C CA . ASP A 1 87 ? -2.217 14.950 -20.350 1.00 82.50 87 ASP A CA 1
ATOM 640 C C . ASP A 1 87 ? -1.670 14.655 -21.747 1.00 82.50 87 ASP A C 1
ATOM 642 O O . ASP A 1 87 ? -1.886 13.552 -22.250 1.00 82.50 87 ASP A O 1
ATOM 646 N N . LEU A 1 88 ? -0.953 15.596 -22.373 1.00 88.12 88 LEU A N 1
ATOM 647 C CA . LEU A 1 88 ? -0.320 15.372 -23.673 1.00 88.12 88 LEU A CA 1
ATOM 648 C C . LEU A 1 88 ? 0.841 14.384 -23.562 1.00 88.12 88 LEU A C 1
ATOM 650 O O . LEU A 1 88 ? 0.914 13.469 -24.377 1.00 88.12 88 LEU A O 1
ATOM 654 N N . ILE A 1 89 ? 1.696 14.513 -22.539 1.00 86.25 89 ILE A N 1
ATOM 655 C CA . ILE A 1 89 ? 2.812 13.575 -22.315 1.00 86.25 89 ILE A CA 1
ATOM 656 C C . ILE A 1 89 ? 2.271 12.170 -22.058 1.00 86.25 89 ILE A C 1
ATOM 658 O O . ILE A 1 89 ? 2.711 11.211 -22.689 1.00 86.25 89 ILE A O 1
ATOM 662 N N . TYR A 1 90 ? 1.273 12.048 -21.180 1.00 88.31 90 TYR A N 1
ATOM 663 C CA . TYR A 1 90 ? 0.600 10.775 -20.937 1.00 88.31 90 TYR A CA 1
ATOM 664 C C . TYR A 1 90 ? 0.039 10.164 -22.233 1.00 88.31 90 TYR A C 1
ATOM 666 O O . TYR A 1 90 ? 0.292 8.993 -22.510 1.00 88.31 90 TYR A O 1
ATOM 674 N N . ARG A 1 91 ? -0.703 10.942 -23.035 1.00 88.12 91 ARG A N 1
ATOM 675 C CA . ARG A 1 91 ? -1.297 10.464 -24.297 1.00 88.12 91 ARG A CA 1
ATOM 676 C C . ARG A 1 91 ? -0.226 10.026 -25.288 1.00 88.12 91 ARG A C 1
ATOM 678 O O . ARG A 1 91 ? -0.356 8.955 -25.866 1.00 88.12 91 ARG A O 1
ATOM 685 N N . PHE A 1 92 ? 0.840 10.812 -25.423 1.00 89.50 92 PHE A N 1
ATOM 686 C CA . PHE A 1 92 ? 1.974 10.475 -26.272 1.00 89.50 92 PHE A CA 1
ATOM 687 C C . PHE A 1 92 ? 2.604 9.142 -25.858 1.00 89.50 92 PHE A C 1
ATOM 689 O O . PHE A 1 92 ? 2.747 8.257 -26.694 1.00 89.50 92 PHE A O 1
ATOM 696 N N . LEU A 1 93 ? 2.922 8.964 -24.571 1.00 89.75 93 LEU A N 1
ATOM 697 C CA . LEU A 1 93 ? 3.509 7.720 -24.065 1.00 89.75 93 LEU A CA 1
ATOM 698 C C . LEU A 1 93 ? 2.559 6.529 -24.221 1.00 89.75 93 LEU A C 1
ATOM 700 O O . LEU A 1 93 ? 2.991 5.454 -24.623 1.00 89.75 93 LEU A O 1
ATOM 704 N N . ARG A 1 94 ? 1.263 6.719 -23.949 1.00 90.12 94 ARG A N 1
ATOM 705 C CA . ARG A 1 94 ? 0.239 5.688 -24.150 1.00 90.12 94 ARG A CA 1
ATOM 706 C C . ARG A 1 94 ? 0.227 5.200 -25.597 1.00 90.12 94 ARG A C 1
ATOM 708 O O . ARG A 1 94 ? 0.279 3.996 -25.825 1.00 90.12 94 ARG A O 1
ATOM 715 N N . ASP A 1 95 ? 0.155 6.125 -26.549 1.00 88.94 95 ASP A N 1
ATOM 716 C CA . ASP A 1 95 ? 0.067 5.794 -27.972 1.00 88.94 95 ASP A CA 1
ATOM 717 C C . ASP A 1 95 ? 1.389 5.186 -28.468 1.00 88.94 95 ASP A C 1
ATOM 719 O O . ASP A 1 95 ? 1.386 4.196 -29.196 1.00 88.94 95 ASP A O 1
ATOM 723 N N . LEU A 1 96 ? 2.528 5.703 -27.991 1.00 87.94 96 LEU A N 1
ATOM 724 C CA . LEU A 1 96 ? 3.857 5.162 -28.275 1.00 87.94 96 LEU A CA 1
ATOM 725 C C . LEU A 1 96 ? 3.984 3.701 -27.827 1.00 87.94 96 LEU A C 1
ATOM 727 O O . LEU A 1 96 ? 4.418 2.850 -28.600 1.00 87.94 96 LEU A O 1
ATOM 731 N N . PHE A 1 97 ? 3.586 3.400 -26.591 1.00 88.06 97 PHE A N 1
ATOM 732 C CA . PHE A 1 97 ? 3.690 2.055 -26.026 1.00 88.06 97 PHE A CA 1
ATOM 733 C C . PHE A 1 97 ? 2.682 1.077 -26.633 1.00 88.06 97 PHE A C 1
ATOM 735 O O . PHE A 1 97 ? 2.976 -0.111 -26.704 1.00 88.06 97 PHE A O 1
ATOM 742 N N . ALA A 1 98 ? 1.532 1.556 -27.114 1.00 84.94 98 ALA A N 1
ATOM 743 C CA . ALA A 1 98 ? 0.552 0.719 -27.802 1.00 84.94 98 ALA A CA 1
ATOM 744 C C . ALA A 1 98 ? 1.025 0.252 -29.193 1.00 84.94 98 ALA A C 1
ATOM 746 O O . ALA A 1 98 ? 0.620 -0.820 -29.637 1.00 84.94 98 ALA A O 1
ATOM 747 N N . ASN A 1 99 ? 1.880 1.026 -29.871 1.00 82.62 99 ASN A N 1
ATOM 748 C CA . ASN A 1 99 ? 2.326 0.725 -31.237 1.00 82.62 99 ASN A CA 1
ATOM 749 C C . ASN A 1 99 ? 3.349 -0.422 -31.323 1.00 82.62 99 ASN A C 1
ATOM 751 O O . ASN A 1 99 ? 3.365 -1.147 -32.313 1.00 82.62 99 ASN A O 1
ATOM 755 N N . ASP A 1 100 ? 4.223 -0.569 -30.322 1.00 79.00 100 ASP A N 1
ATOM 756 C CA . ASP A 1 100 ? 5.259 -1.617 -30.283 1.00 79.00 100 ASP A CA 1
ATOM 757 C C . ASP A 1 100 ? 5.586 -2.019 -28.827 1.00 79.00 100 ASP A C 1
ATOM 759 O O . ASP A 1 100 ? 6.671 -1.711 -28.308 1.00 79.00 100 ASP A O 1
ATOM 763 N N . PRO A 1 101 ? 4.626 -2.658 -28.128 1.00 75.38 101 PRO A N 1
ATOM 764 C CA . PRO A 1 101 ? 4.708 -2.911 -26.687 1.00 75.38 101 PRO A CA 1
ATOM 765 C C . PRO A 1 101 ? 5.815 -3.895 -26.297 1.00 75.38 101 PRO A C 1
ATOM 767 O O . PRO A 1 101 ? 6.260 -3.884 -25.150 1.00 75.38 101 PRO A O 1
ATOM 770 N N . ASP A 1 102 ? 6.281 -4.719 -27.238 1.00 77.38 102 ASP A N 1
ATOM 771 C CA . ASP A 1 102 ? 7.142 -5.863 -26.929 1.00 77.38 102 ASP A CA 1
ATOM 772 C C . ASP A 1 102 ? 8.575 -5.692 -27.443 1.00 77.38 102 ASP A C 1
ATOM 774 O O . ASP A 1 102 ? 9.481 -6.351 -26.934 1.00 77.38 102 ASP A O 1
ATOM 778 N N . ARG A 1 103 ? 8.820 -4.762 -28.378 1.00 78.88 103 ARG A N 1
ATOM 779 C CA . ARG A 1 103 ? 10.164 -4.495 -28.911 1.00 78.88 103 ARG A CA 1
ATOM 780 C C . ARG A 1 103 ? 10.691 -3.140 -28.442 1.00 78.88 103 ARG A C 1
ATOM 782 O O . ARG A 1 103 ? 11.098 -3.004 -27.285 1.00 78.88 103 ARG A O 1
ATOM 789 N N . ARG A 1 104 ? 10.721 -2.130 -29.319 1.00 79.56 104 ARG A N 1
ATOM 790 C CA . ARG A 1 104 ? 11.458 -0.881 -29.085 1.00 79.56 104 ARG A CA 1
ATOM 791 C C . ARG A 1 104 ? 10.783 -0.018 -28.029 1.00 79.56 104 ARG A C 1
ATOM 793 O O . ARG A 1 104 ? 11.444 0.438 -27.099 1.00 79.56 104 ARG A O 1
ATOM 800 N N . PHE A 1 105 ? 9.482 0.223 -28.162 1.00 84.00 105 PHE A N 1
ATOM 801 C CA . PHE A 1 105 ? 8.769 1.107 -27.237 1.00 84.00 105 PHE A CA 1
ATOM 802 C C . PHE A 1 105 ? 8.482 0.428 -25.898 1.00 84.00 105 PHE A C 1
ATOM 804 O O . PHE A 1 105 ? 8.519 1.093 -24.863 1.00 84.00 105 PHE A O 1
ATOM 811 N N . GLY A 1 106 ? 8.350 -0.901 -25.889 1.00 83.88 106 GLY A N 1
ATOM 812 C CA . GLY A 1 106 ? 8.380 -1.690 -24.661 1.00 83.88 106 GLY A CA 1
ATOM 813 C C . GLY A 1 106 ? 9.669 -1.529 -23.857 1.00 83.88 106 GLY A C 1
ATOM 814 O O . GLY A 1 106 ? 9.616 -1.339 -22.643 1.00 83.88 106 GLY A O 1
ATOM 815 N N . ALA A 1 107 ? 10.832 -1.541 -24.519 1.00 85.12 107 ALA A N 1
ATOM 816 C CA . ALA A 1 107 ? 12.114 -1.317 -23.849 1.00 85.12 107 ALA A CA 1
ATOM 817 C C . ALA A 1 107 ? 12.191 0.085 -23.224 1.00 85.12 107 ALA A C 1
ATOM 819 O O . ALA A 1 107 ? 12.620 0.220 -22.082 1.00 85.12 107 ALA A O 1
ATOM 820 N N . VAL A 1 108 ? 11.686 1.110 -23.921 1.00 88.12 108 VAL A N 1
ATOM 821 C CA . VAL A 1 108 ? 11.593 2.475 -23.377 1.00 88.12 108 VAL A CA 1
ATOM 822 C C . VAL A 1 108 ? 10.699 2.520 -22.136 1.00 88.12 108 VAL A C 1
ATOM 824 O O . VAL A 1 108 ? 11.096 3.110 -21.133 1.00 88.12 108 VAL A O 1
ATOM 827 N N . ALA A 1 109 ? 9.522 1.884 -22.169 1.00 88.50 109 ALA A N 1
ATOM 828 C CA . ALA A 1 109 ? 8.630 1.817 -21.011 1.00 88.50 109 ALA A CA 1
ATOM 829 C C . ALA A 1 109 ? 9.318 1.154 -19.808 1.00 88.50 109 ALA A C 1
ATOM 831 O O . ALA A 1 109 ? 9.281 1.687 -18.700 1.00 88.50 109 ALA A O 1
ATOM 832 N N . ARG A 1 110 ? 10.001 0.029 -20.043 1.00 89.38 110 ARG A N 1
ATOM 833 C CA . ARG A 1 110 ? 10.760 -0.699 -19.022 1.00 89.38 110 ARG A CA 1
ATOM 834 C C . ARG A 1 110 ? 11.866 0.143 -18.395 1.00 89.38 110 ARG A C 1
ATOM 836 O O . ARG A 1 110 ? 11.902 0.274 -17.175 1.00 89.38 110 ARG A O 1
ATOM 843 N N . SER A 1 111 ? 12.716 0.765 -19.211 1.00 88.62 111 SER A N 1
ATOM 844 C CA . SER A 1 111 ? 13.791 1.638 -18.725 1.00 88.62 111 SER A CA 1
ATOM 845 C C . SER A 1 111 ? 13.251 2.846 -17.961 1.00 88.62 111 SER A C 1
ATOM 847 O O . SER A 1 111 ? 13.797 3.209 -16.923 1.00 88.62 111 SER A O 1
ATOM 849 N N . LEU A 1 112 ? 12.152 3.444 -18.434 1.00 90.31 112 LEU A N 1
ATOM 850 C CA . LEU A 1 112 ? 11.504 4.567 -17.763 1.00 90.31 112 LEU A CA 1
ATOM 851 C C . LEU A 1 112 ? 11.020 4.178 -16.360 1.00 90.31 112 LEU A C 1
ATOM 853 O O . LEU A 1 112 ? 11.250 4.915 -15.402 1.00 90.31 112 LEU A O 1
ATOM 857 N N . ILE A 1 113 ? 10.370 3.022 -16.227 1.00 92.25 113 ILE A N 1
ATOM 858 C CA . ILE A 1 113 ? 9.884 2.527 -14.935 1.00 92.25 113 ILE A CA 1
ATOM 859 C C . ILE A 1 113 ? 11.062 2.181 -14.030 1.00 92.25 113 ILE A C 1
ATOM 861 O O . ILE A 1 113 ? 11.088 2.629 -12.890 1.00 92.25 113 ILE A O 1
ATOM 865 N N . ALA A 1 114 ? 12.060 1.454 -14.530 1.00 90.50 114 ALA A N 1
ATOM 866 C CA . ALA A 1 114 ? 13.223 1.070 -13.738 1.00 90.50 114 ALA A CA 1
ATOM 867 C C . ALA A 1 114 ? 13.993 2.291 -13.198 1.00 90.50 114 ALA A C 1
ATOM 869 O O . ALA A 1 114 ? 14.416 2.297 -12.046 1.00 90.50 114 ALA A O 1
ATOM 870 N N . ALA A 1 115 ? 14.084 3.368 -13.984 1.00 91.38 115 ALA A N 1
ATOM 871 C CA . ALA A 1 115 ? 14.734 4.607 -13.568 1.00 91.38 115 ALA A CA 1
ATOM 872 C C . ALA A 1 115 ? 13.910 5.454 -12.581 1.00 91.38 115 ALA A C 1
ATOM 874 O O . ALA A 1 115 ? 14.492 6.225 -11.823 1.00 91.38 115 ALA A O 1
ATOM 875 N N . THR A 1 116 ? 12.575 5.357 -12.577 1.00 93.06 116 THR A N 1
ATOM 876 C CA . THR A 1 116 ? 11.715 6.328 -11.861 1.00 93.06 116 THR A CA 1
ATOM 877 C C . THR A 1 116 ? 10.822 5.736 -10.777 1.00 93.06 116 THR A C 1
ATOM 879 O O . THR A 1 116 ? 10.374 6.475 -9.901 1.00 93.06 116 THR A O 1
ATOM 882 N N . ALA A 1 117 ? 10.552 4.432 -10.814 1.00 95.81 117 ALA A N 1
ATOM 883 C CA . ALA A 1 117 ? 9.754 3.754 -9.805 1.00 95.81 117 ALA A CA 1
ATOM 884 C C . ALA A 1 117 ? 10.524 3.674 -8.490 1.00 95.81 117 ALA A C 1
ATOM 886 O O . ALA A 1 117 ? 11.691 3.280 -8.473 1.00 95.81 117 ALA A O 1
ATOM 887 N N . ILE A 1 118 ? 9.853 4.034 -7.398 1.00 97.88 118 ILE A N 1
ATOM 888 C CA . ILE A 1 118 ? 10.394 3.977 -6.044 1.00 97.88 118 ILE A CA 1
ATOM 889 C C . ILE A 1 118 ? 9.568 2.984 -5.236 1.00 97.88 118 ILE A C 1
ATOM 891 O O . ILE A 1 118 ? 8.344 3.108 -5.116 1.00 97.88 118 ILE A O 1
ATOM 895 N N . TRP A 1 119 ? 10.264 2.007 -4.674 1.00 98.12 119 TRP A N 1
ATOM 896 C CA . TRP A 1 119 ? 9.689 0.888 -3.946 1.00 98.12 119 TRP A CA 1
ATOM 897 C C . TRP A 1 119 ? 9.947 1.026 -2.448 1.00 98.12 119 TRP A C 1
ATOM 899 O O . TRP A 1 119 ? 10.871 1.717 -2.014 1.00 98.12 119 TRP A O 1
ATOM 909 N N . PHE A 1 120 ? 9.155 0.351 -1.621 1.00 98.19 120 PHE A N 1
ATOM 910 C CA . PHE A 1 120 ? 9.579 0.130 -0.239 1.00 98.19 120 PHE A CA 1
ATOM 911 C C . PHE A 1 120 ? 10.762 -0.847 -0.190 1.00 98.19 120 PHE A C 1
ATOM 913 O O . PHE A 1 120 ? 10.938 -1.650 -1.097 1.00 98.19 120 PHE A O 1
ATOM 920 N N . PRO A 1 121 ? 11.623 -0.787 0.833 1.00 97.00 121 PRO A N 1
ATOM 921 C CA . PRO A 1 121 ? 12.785 -1.661 0.873 1.00 97.00 121 PRO A CA 1
ATOM 922 C C . PRO A 1 121 ? 12.384 -3.093 1.257 1.00 97.00 121 PRO A C 1
ATOM 924 O O . PRO A 1 121 ? 11.466 -3.308 2.048 1.00 97.00 121 PRO A O 1
ATOM 927 N N . VAL A 1 122 ? 13.105 -4.081 0.726 1.00 96.69 122 VAL A N 1
ATOM 928 C CA . VAL A 1 122 ? 12.820 -5.516 0.922 1.00 96.69 122 VAL A CA 1
ATOM 929 C C . VAL A 1 122 ? 12.783 -5.917 2.403 1.00 96.69 122 VAL A C 1
ATOM 931 O O . VAL A 1 122 ? 11.907 -6.669 2.820 1.00 96.69 122 VAL A O 1
ATOM 934 N N . ASN A 1 123 ? 13.663 -5.347 3.228 1.00 95.88 123 ASN A N 1
ATOM 935 C CA . ASN A 1 123 ? 13.687 -5.605 4.671 1.00 95.88 123 ASN A CA 1
ATOM 936 C C . ASN A 1 123 ? 12.470 -5.037 5.436 1.00 95.88 123 ASN A C 1
ATOM 938 O O . ASN A 1 123 ? 12.143 -5.509 6.524 1.00 95.88 123 ASN A O 1
ATOM 942 N N . LEU A 1 124 ? 11.773 -4.038 4.879 1.00 97.00 124 LEU A N 1
ATOM 943 C CA . LEU A 1 124 ? 10.479 -3.600 5.406 1.00 97.00 124 LEU A CA 1
ATOM 944 C C . LEU A 1 124 ? 9.425 -4.679 5.147 1.00 97.00 124 LEU A C 1
ATOM 946 O O . LEU A 1 124 ? 8.700 -5.047 6.066 1.00 97.00 124 LEU A O 1
ATOM 950 N N . TYR A 1 125 ? 9.362 -5.188 3.912 1.00 98.06 125 TYR A N 1
ATOM 951 C CA . TYR A 1 125 ? 8.433 -6.250 3.521 1.00 98.06 125 TYR A CA 1
ATOM 952 C C . TYR A 1 125 ? 8.645 -7.522 4.344 1.00 98.06 125 TYR A C 1
ATOM 954 O O . TYR A 1 125 ? 7.674 -8.062 4.868 1.00 98.06 125 TYR A O 1
ATOM 962 N N . SER A 1 126 ? 9.898 -7.947 4.529 1.00 96.94 126 SER A N 1
ATOM 963 C CA . SER A 1 126 ? 10.217 -9.142 5.319 1.00 96.94 126 SER A CA 1
ATOM 964 C C . SER A 1 126 ? 9.754 -9.033 6.778 1.00 96.94 126 SER A C 1
ATOM 966 O O . SER A 1 126 ? 9.489 -10.049 7.414 1.00 96.94 126 SER A O 1
ATOM 968 N N . THR A 1 127 ? 9.623 -7.812 7.306 1.00 96.25 127 THR A N 1
ATOM 969 C CA . THR A 1 127 ? 9.201 -7.549 8.690 1.00 96.25 127 THR A CA 1
ATOM 970 C C . THR A 1 127 ? 7.695 -7.313 8.817 1.00 96.25 127 THR A C 1
ATOM 972 O O . THR A 1 127 ? 7.064 -7.803 9.750 1.00 96.25 127 THR A O 1
ATOM 975 N N . LEU A 1 128 ? 7.108 -6.525 7.913 1.00 97.50 128 LEU A N 1
ATOM 976 C CA . LEU A 1 128 ? 5.691 -6.167 7.922 1.00 97.50 128 LEU A CA 1
ATOM 977 C C . LEU A 1 128 ? 5.168 -6.068 6.477 1.00 97.50 128 LEU A C 1
ATOM 979 O O . LEU A 1 128 ? 5.201 -4.987 5.880 1.00 97.50 128 LEU A O 1
ATOM 983 N N . PRO A 1 129 ? 4.638 -7.171 5.917 1.00 98.00 129 PRO A N 1
ATOM 984 C CA . PRO A 1 129 ? 4.194 -7.218 4.525 1.00 98.00 129 PRO A CA 1
ATOM 985 C C . PRO A 1 129 ? 3.034 -6.273 4.191 1.00 98.00 129 PRO A C 1
ATOM 987 O O . PRO A 1 129 ? 2.906 -5.843 3.047 1.00 98.00 129 PRO A O 1
ATOM 990 N N . VAL A 1 130 ? 2.180 -5.940 5.166 1.00 98.38 130 VAL A N 1
ATOM 991 C CA . VAL A 1 130 ? 1.001 -5.074 4.987 1.00 98.38 130 VAL A CA 1
ATOM 992 C C . VAL A 1 130 ? 1.061 -3.931 5.998 1.00 98.38 130 VAL A C 1
ATOM 994 O O . VAL A 1 130 ? 0.976 -4.146 7.205 1.00 98.38 130 VAL A O 1
ATOM 997 N N . LEU A 1 131 ? 1.215 -2.697 5.516 1.00 97.88 131 LEU A N 1
ATOM 998 C CA . LEU A 1 131 ? 1.584 -1.551 6.364 1.00 97.88 131 LEU A CA 1
ATOM 999 C C . LEU A 1 131 ? 0.412 -0.908 7.122 1.00 97.88 131 LEU A C 1
ATOM 1001 O O . LEU A 1 131 ? 0.628 -0.169 8.087 1.00 97.88 131 LEU A O 1
ATOM 1005 N N . ALA A 1 132 ? -0.816 -1.116 6.652 1.00 97.44 132 ALA A N 1
ATOM 1006 C CA . ALA A 1 132 ? -2.040 -0.549 7.212 1.00 97.44 132 ALA A CA 1
ATOM 1007 C C . ALA A 1 132 ? -3.241 -1.493 6.967 1.00 97.44 132 ALA A C 1
ATOM 1009 O O . ALA A 1 132 ? -4.170 -1.134 6.240 1.00 97.44 132 ALA A O 1
ATOM 1010 N N . PRO A 1 133 ? -3.243 -2.705 7.559 1.00 97.50 133 PRO A N 1
ATOM 1011 C CA . PRO A 1 133 ? -4.257 -3.737 7.303 1.00 97.50 133 PRO A CA 1
ATOM 1012 C C . PRO A 1 133 ? -5.673 -3.337 7.749 1.00 97.50 133 PRO A C 1
ATOM 1014 O O . PRO A 1 133 ? -6.654 -3.928 7.315 1.00 97.50 133 PRO A O 1
ATOM 1017 N N . PHE A 1 134 ? -5.801 -2.310 8.591 1.00 97.44 134 PHE A N 1
ATOM 1018 C CA . PHE A 1 134 ? -7.080 -1.752 9.034 1.00 97.44 134 PHE A CA 1
ATOM 1019 C C . PHE A 1 134 ? -7.684 -0.730 8.052 1.00 97.44 134 PHE A C 1
ATOM 1021 O O . PHE A 1 134 ? -8.736 -0.173 8.346 1.00 97.44 134 PHE A O 1
ATOM 1028 N N . VAL A 1 135 ? -7.036 -0.443 6.915 1.00 96.81 135 VAL A N 1
ATOM 1029 C CA . VAL A 1 135 ? -7.477 0.581 5.953 1.00 96.81 135 VAL A CA 1
ATOM 1030 C C . VAL A 1 135 ? -8.020 -0.052 4.680 1.00 96.81 135 VAL A C 1
ATOM 1032 O O . VAL A 1 135 ? -7.333 -0.831 4.016 1.00 96.81 135 VAL A O 1
ATOM 1035 N N . VAL A 1 136 ? -9.209 0.380 4.267 1.00 95.12 136 VAL A N 1
ATOM 1036 C CA . VAL A 1 136 ? -9.825 0.018 2.990 1.00 95.12 136 VAL A CA 1
ATOM 1037 C C . VAL A 1 136 ? -9.952 1.240 2.085 1.00 95.12 136 VAL A C 1
ATOM 1039 O O . VAL A 1 136 ? -10.345 2.324 2.524 1.00 95.12 136 VAL A O 1
ATOM 1042 N N . ARG A 1 137 ? -9.632 1.074 0.795 1.00 94.19 137 ARG A N 1
ATOM 1043 C CA . ARG A 1 137 ? -9.864 2.130 -0.190 1.00 94.19 137 ARG A CA 1
ATOM 1044 C C . ARG A 1 137 ? -11.347 2.221 -0.532 1.00 94.19 137 ARG A C 1
ATOM 1046 O O . ARG A 1 137 ? -11.899 1.298 -1.130 1.00 94.19 137 ARG A O 1
ATOM 1053 N N . ASP A 1 138 ? -11.955 3.365 -0.253 1.00 92.75 138 ASP A N 1
ATOM 1054 C CA . ASP A 1 138 ? -13.339 3.665 -0.602 1.00 92.75 138 ASP A CA 1
ATOM 1055 C C . ASP A 1 138 ? -13.472 5.075 -1.191 1.00 92.75 138 ASP A C 1
ATOM 1057 O O . ASP A 1 138 ? -13.418 6.092 -0.501 1.00 92.75 138 ASP A O 1
ATOM 1061 N N . THR A 1 139 ? -13.687 5.131 -2.506 1.00 87.56 139 THR A N 1
ATOM 1062 C CA . THR A 1 139 ? -13.865 6.385 -3.249 1.00 87.56 139 THR A CA 1
ATOM 1063 C C . THR A 1 139 ? -15.212 7.057 -2.984 1.00 87.56 139 THR A C 1
ATOM 1065 O O . THR A 1 139 ? -15.367 8.231 -3.298 1.00 87.56 139 THR A O 1
ATOM 1068 N N . SER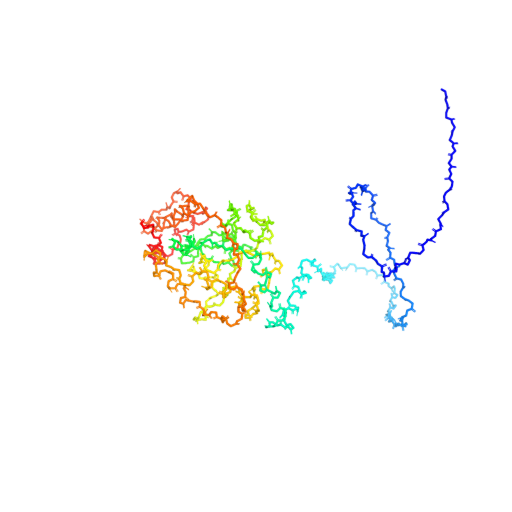 A 1 140 ? -16.188 6.333 -2.427 1.00 87.38 140 SER A N 1
ATOM 1069 C CA . SER A 1 140 ? -17.517 6.858 -2.092 1.00 87.38 140 SER A CA 1
ATOM 1070 C C . SER A 1 140 ? -17.575 7.530 -0.719 1.00 87.38 140 SER A C 1
ATOM 1072 O O . SER A 1 140 ? -18.601 8.119 -0.374 1.00 87.38 140 SER A O 1
ATOM 1074 N N . ALA A 1 141 ? -16.497 7.433 0.067 1.00 86.94 141 ALA A N 1
ATOM 1075 C CA . ALA A 1 141 ? -16.432 7.985 1.414 1.00 86.94 141 ALA A CA 1
ATOM 1076 C C . ALA A 1 141 ? -16.358 9.514 1.422 1.00 86.94 141 ALA A C 1
ATOM 1078 O O . ALA A 1 141 ? -16.762 10.137 2.395 1.00 86.94 141 ALA A O 1
ATOM 1079 N N . ARG A 1 142 ? -15.874 10.134 0.340 1.00 86.38 142 ARG A N 1
ATOM 1080 C CA . ARG A 1 142 ? -15.845 11.592 0.231 1.00 86.38 142 ARG A CA 1
ATOM 1081 C C . ARG A 1 142 ? -17.255 12.151 0.079 1.00 86.38 142 ARG A C 1
ATOM 1083 O O . ARG A 1 142 ? -18.035 11.679 -0.749 1.00 86.38 142 ARG A O 1
ATOM 1090 N N . GLY A 1 143 ? -17.542 13.186 0.863 1.00 80.69 143 GLY A N 1
ATOM 1091 C CA . GLY A 1 143 ? -18.787 13.942 0.761 1.00 80.69 143 GLY A CA 1
ATOM 1092 C C . GLY A 1 143 ? -18.986 14.557 -0.630 1.00 80.69 143 GLY A C 1
ATOM 1093 O O . GLY A 1 143 ? -18.036 14.825 -1.368 1.00 80.69 143 GLY A O 1
ATOM 1094 N N . GLY A 1 144 ? -20.246 14.786 -0.990 1.00 77.00 144 GLY A N 1
ATOM 1095 C CA . GLY A 1 144 ? -20.661 15.340 -2.280 1.00 77.00 144 GLY A CA 1
ATOM 1096 C C . GLY A 1 144 ? -22.075 15.909 -2.190 1.00 77.00 144 GLY A C 1
ATOM 1097 O O . GLY A 1 144 ? -22.574 16.092 -1.088 1.00 77.00 144 GLY A O 1
ATOM 1098 N N . ARG A 1 145 ? -22.730 16.184 -3.329 1.00 70.56 145 ARG A N 1
ATOM 1099 C CA . ARG A 1 145 ? -24.093 16.762 -3.450 1.00 70.56 145 ARG A CA 1
ATOM 1100 C C . ARG A 1 145 ? -25.108 16.188 -2.430 1.00 70.56 145 ARG A C 1
ATOM 1102 O O . ARG A 1 145 ? -25.810 15.235 -2.741 1.00 70.56 145 ARG A O 1
ATOM 1109 N N . GLY A 1 146 ? -25.184 16.766 -1.229 1.00 78.25 146 GLY A N 1
ATOM 1110 C CA . GLY A 1 146 ? -26.068 16.323 -0.143 1.00 78.25 146 GLY A CA 1
ATOM 1111 C C . GLY A 1 146 ? -25.647 15.054 0.621 1.00 78.25 146 GLY A C 1
ATOM 1112 O O . GLY A 1 146 ? -26.402 14.620 1.483 1.00 78.25 146 GLY A O 1
ATOM 1113 N N . LYS A 1 147 ? -24.473 14.460 0.349 1.00 83.75 147 LYS A N 1
ATOM 1114 C CA . LYS A 1 147 ? -23.962 13.282 1.077 1.00 83.75 147 LYS A CA 1
ATOM 1115 C C . LYS A 1 147 ? -22.925 13.708 2.131 1.00 83.75 147 LYS A C 1
ATOM 1117 O O . LYS A 1 147 ? -21.990 14.426 1.759 1.00 83.75 147 LYS A O 1
ATOM 1122 N N . PRO A 1 148 ? -23.037 13.258 3.399 1.00 85.50 148 PRO A N 1
ATOM 1123 C CA . PRO A 1 148 ? -22.029 13.535 4.420 1.00 85.50 148 PRO A CA 1
ATOM 1124 C C . PRO A 1 148 ? -20.658 12.963 4.037 1.00 85.50 148 PRO A C 1
ATOM 1126 O O . PRO A 1 148 ? -20.557 11.965 3.323 1.00 85.50 148 PRO A O 1
ATOM 1129 N N . ASP A 1 149 ? -19.597 13.619 4.511 1.00 90.56 149 ASP A N 1
ATOM 1130 C CA . ASP A 1 149 ? -18.228 13.136 4.350 1.00 90.56 149 ASP A CA 1
ATOM 1131 C C . ASP A 1 149 ? -17.930 12.041 5.379 1.00 90.56 149 ASP A C 1
ATOM 1133 O O . ASP A 1 149 ? -17.849 12.290 6.580 1.00 90.56 149 ASP A O 1
ATOM 1137 N N . GLU A 1 150 ? -17.750 10.825 4.882 1.00 92.25 150 GLU A N 1
ATOM 1138 C CA . GLU A 1 150 ? -17.471 9.608 5.643 1.00 92.25 150 GLU A CA 1
ATOM 1139 C C . GLU A 1 150 ? -15.988 9.215 5.542 1.00 92.25 150 GLU A C 1
ATOM 1141 O O . GLU A 1 150 ? -15.569 8.163 6.020 1.00 92.25 150 GLU A O 1
ATOM 1146 N N . TRP A 1 151 ? -15.147 10.042 4.913 1.00 94.31 151 TRP A N 1
ATOM 1147 C CA . TRP A 1 151 ? -13.718 9.766 4.822 1.00 94.31 151 TRP A CA 1
ATOM 1148 C C . TRP A 1 151 ? -13.104 9.598 6.215 1.00 94.31 151 TRP A C 1
ATOM 1150 O O . TRP A 1 151 ? -13.336 10.396 7.111 1.00 94.31 151 TRP A O 1
ATOM 1160 N N . SER A 1 152 ? -12.289 8.577 6.439 1.00 94.75 152 SER A N 1
ATOM 1161 C CA . SER A 1 152 ? -11.741 8.271 7.761 1.00 94.75 152 SER A CA 1
ATOM 1162 C C . SER A 1 152 ? -12.787 7.880 8.823 1.00 94.75 152 SER A C 1
ATOM 1164 O O . SER A 1 152 ? -12.451 7.881 10.001 1.00 94.75 152 SER A O 1
ATOM 1166 N N . SER A 1 153 ? -14.028 7.532 8.456 1.00 96.62 153 SER A N 1
ATOM 1167 C CA . SER A 1 153 ? -14.959 6.783 9.322 1.00 96.62 153 SER A CA 1
ATOM 1168 C C . SER A 1 153 ? -14.717 5.270 9.191 1.00 96.62 153 SER A C 1
ATOM 1170 O O . SER A 1 153 ? -14.045 4.850 8.238 1.00 96.62 153 SER A O 1
ATOM 1172 N N . PRO A 1 154 ? -15.241 4.424 10.099 1.00 97.56 154 PRO A N 1
ATOM 1173 C CA . PRO A 1 154 ? -15.294 2.992 9.832 1.00 97.56 154 PRO A CA 1
ATOM 1174 C C . PRO A 1 154 ? -16.299 2.679 8.709 1.00 97.56 154 PRO A C 1
ATOM 1176 O O . PRO A 1 154 ? -17.232 3.452 8.462 1.00 97.56 154 PRO A O 1
ATOM 1179 N N . ASP A 1 155 ? -16.093 1.560 8.014 1.00 96.69 155 ASP A N 1
ATOM 1180 C CA . ASP A 1 155 ? -17.113 0.882 7.209 1.00 96.69 155 ASP A CA 1
ATOM 1181 C C . ASP A 1 155 ? -17.952 -0.073 8.078 1.00 96.69 155 ASP A C 1
ATOM 1183 O O . ASP A 1 155 ? -17.726 -0.207 9.282 1.00 96.69 155 ASP A O 1
ATOM 1187 N N . SER A 1 156 ? -18.920 -0.765 7.473 1.00 96.56 156 SER A N 1
ATOM 1188 C CA . SER A 1 156 ? -19.761 -1.738 8.189 1.00 96.56 156 SER A CA 1
ATOM 1189 C C . SER A 1 156 ? -18.990 -2.941 8.741 1.00 96.56 156 SER A C 1
ATOM 1191 O O . SER A 1 156 ? -19.519 -3.674 9.569 1.00 96.56 156 SER A O 1
ATOM 1193 N N . ARG A 1 157 ? -17.747 -3.149 8.294 1.00 97.12 157 ARG A N 1
ATOM 1194 C CA . ARG A 1 157 ? -16.840 -4.194 8.775 1.00 97.12 157 ARG A CA 1
ATOM 1195 C C . ARG A 1 157 ? -15.802 -3.661 9.768 1.00 97.12 157 ARG A C 1
ATOM 1197 O O . ARG A 1 157 ? -14.889 -4.382 10.159 1.00 97.12 157 ARG A O 1
ATOM 1204 N N . GLY A 1 158 ? -15.915 -2.389 10.146 1.00 97.56 158 GLY A N 1
ATOM 1205 C CA . GLY A 1 158 ? -15.011 -1.703 11.055 1.00 97.56 158 GLY A CA 1
ATOM 1206 C C . GLY A 1 158 ? -13.703 -1.223 10.431 1.00 97.56 158 GLY A C 1
ATOM 1207 O O . GLY A 1 158 ? -12.918 -0.614 11.144 1.00 97.56 158 GLY A O 1
ATOM 1208 N N . TYR A 1 159 ? -13.434 -1.436 9.139 1.00 98.00 159 TYR A N 1
ATOM 1209 C CA . TYR A 1 159 ? -12.212 -0.926 8.507 1.00 98.00 159 TYR A CA 1
ATOM 1210 C C . TYR A 1 159 ? -12.278 0.589 8.325 1.00 98.00 159 TYR A C 1
ATOM 1212 O O . TYR A 1 159 ? -13.316 1.147 7.978 1.00 98.00 159 TYR A O 1
ATOM 1220 N N . LEU A 1 160 ? -11.145 1.271 8.475 1.00 97.50 160 LEU A N 1
ATOM 1221 C CA . LEU A 1 160 ? -11.043 2.699 8.203 1.00 97.50 160 LEU A CA 1
ATOM 1222 C C . LEU A 1 160 ? -11.146 2.964 6.699 1.00 97.50 160 LEU A C 1
ATOM 1224 O O . LEU A 1 160 ? -10.322 2.487 5.915 1.00 97.50 160 LEU A O 1
ATOM 1228 N N . ARG A 1 161 ? -12.124 3.779 6.302 1.00 96.25 161 ARG A N 1
ATOM 1229 C CA . ARG A 1 161 ? -12.345 4.176 4.907 1.00 96.25 161 ARG A CA 1
ATOM 1230 C C . ARG A 1 161 ? -11.383 5.287 4.508 1.00 96.25 161 ARG A C 1
ATOM 1232 O O . ARG A 1 161 ? -11.343 6.337 5.142 1.00 96.25 161 ARG A O 1
ATOM 1239 N N . ASP A 1 162 ? -10.627 5.092 3.437 1.00 94.75 162 ASP A N 1
ATOM 1240 C CA . ASP A 1 162 ? -9.689 6.086 2.910 1.00 94.75 162 ASP A CA 1
ATOM 1241 C C . ASP A 1 162 ? -9.795 6.197 1.384 1.00 94.75 162 ASP A C 1
ATOM 1243 O O . ASP A 1 162 ? -10.055 5.223 0.688 1.00 94.75 162 ASP A O 1
ATOM 1247 N N . ASP A 1 163 ? -9.546 7.375 0.821 1.00 89.81 163 ASP A N 1
ATOM 1248 C CA . ASP A 1 163 ? -9.540 7.605 -0.630 1.00 89.81 163 ASP A CA 1
ATOM 1249 C C . ASP A 1 163 ? -8.140 7.430 -1.250 1.00 89.81 163 ASP A C 1
ATOM 1251 O O . ASP A 1 163 ? -7.826 8.013 -2.292 1.00 89.81 163 ASP A O 1
ATOM 1255 N N . ASN A 1 164 ? -7.307 6.592 -0.622 1.00 90.81 164 ASN A N 1
ATOM 1256 C CA . ASN A 1 164 ? -5.883 6.364 -0.895 1.00 90.81 164 ASN A CA 1
ATOM 1257 C C . ASN A 1 164 ? -4.935 7.445 -0.339 1.00 90.81 164 ASN A C 1
ATOM 1259 O O . ASN A 1 164 ? -3.729 7.384 -0.587 1.00 90.81 164 ASN A O 1
ATOM 1263 N N . SER A 1 165 ? -5.432 8.448 0.393 1.00 91.56 165 SER A N 1
ATOM 1264 C CA . SER A 1 165 ? -4.588 9.491 0.988 1.00 91.56 165 SER A CA 1
ATOM 1265 C C . SER A 1 165 ? -3.599 8.948 2.027 1.00 91.56 165 SER A C 1
ATOM 1267 O O . SER A 1 165 ? -2.451 9.401 2.073 1.00 91.56 165 SER A O 1
ATOM 1269 N N . MET A 1 166 ? -3.996 7.943 2.815 1.00 92.81 166 MET A N 1
ATOM 1270 C CA . MET A 1 166 ? -3.132 7.360 3.838 1.00 92.81 166 MET A CA 1
ATOM 1271 C C . MET A 1 166 ? -1.987 6.584 3.202 1.00 92.81 166 MET A C 1
ATOM 1273 O O . MET A 1 166 ? -0.846 6.751 3.626 1.00 92.81 166 MET A O 1
ATOM 1277 N N . ILE A 1 167 ? -2.286 5.800 2.161 1.00 94.75 167 ILE A N 1
ATOM 1278 C CA . ILE A 1 167 ? -1.283 5.066 1.385 1.00 94.75 167 ILE A CA 1
ATOM 1279 C C . ILE A 1 167 ? -0.304 6.049 0.752 1.00 94.75 167 ILE A C 1
ATOM 1281 O O . ILE A 1 167 ? 0.887 5.960 1.025 1.00 94.75 167 ILE A O 1
ATOM 1285 N N . LYS A 1 168 ? -0.797 7.052 0.007 1.00 93.25 168 LYS A N 1
ATOM 1286 C CA . LYS A 1 168 ? 0.034 8.097 -0.623 1.00 93.25 168 LYS A CA 1
ATOM 1287 C C . LYS A 1 168 ? 0.991 8.771 0.360 1.00 93.25 168 LYS A C 1
ATOM 1289 O O . LYS A 1 168 ? 2.113 9.103 -0.011 1.00 93.25 168 LYS A O 1
ATOM 1294 N N . GLY A 1 169 ? 0.542 8.978 1.597 1.00 93.81 169 GLY A N 1
ATOM 1295 C CA . GLY A 1 169 ? 1.317 9.630 2.645 1.00 93.81 169 GLY A CA 1
ATOM 1296 C C . GLY A 1 169 ? 2.374 8.755 3.320 1.00 93.81 169 GLY A C 1
ATOM 1297 O O . GLY A 1 169 ? 3.217 9.321 4.014 1.00 93.81 169 GLY A O 1
ATOM 1298 N N . LEU A 1 170 ? 2.360 7.425 3.142 1.00 95.38 170 LEU A N 1
ATOM 1299 C CA . LEU A 1 170 ? 3.244 6.510 3.876 1.00 95.38 170 LEU A CA 1
ATOM 1300 C C . LEU A 1 170 ? 4.732 6.883 3.738 1.00 95.38 170 LEU A C 1
ATOM 1302 O O . LEU A 1 170 ? 5.352 7.150 4.767 1.00 95.38 170 LEU A O 1
ATOM 1306 N N . PRO A 1 171 ? 5.324 6.977 2.533 1.00 95.88 171 PRO A N 1
ATOM 1307 C CA . PRO A 1 171 ? 6.758 7.211 2.408 1.00 95.88 171 PRO A CA 1
ATOM 1308 C C . PRO A 1 171 ? 7.144 8.693 2.383 1.00 95.88 171 PRO A C 1
ATOM 1310 O O . PRO A 1 171 ? 8.305 9.011 2.165 1.00 95.88 171 PRO A O 1
ATOM 1313 N N . ARG A 1 172 ? 6.207 9.633 2.579 1.00 93.31 172 ARG A N 1
ATOM 1314 C CA . ARG A 1 172 ? 6.444 11.062 2.291 1.00 93.31 172 ARG A CA 1
ATOM 1315 C C . ARG A 1 172 ? 7.595 11.679 3.095 1.00 93.31 172 ARG A C 1
ATOM 1317 O O . ARG A 1 172 ? 8.214 12.640 2.650 1.00 93.31 172 ARG A O 1
ATOM 1324 N N . SER A 1 173 ? 7.866 11.147 4.284 1.00 93.00 173 SER A N 1
ATOM 1325 C CA . SER A 1 173 ? 8.970 11.584 5.143 1.00 93.00 173 SER A CA 1
ATOM 1326 C C . SER A 1 173 ? 10.265 10.793 4.946 1.00 93.00 173 SER A C 1
ATOM 1328 O O . SER A 1 173 ? 11.230 11.074 5.651 1.00 93.00 173 SER A O 1
ATOM 1330 N N . LEU A 1 174 ? 10.268 9.772 4.087 1.00 97.25 174 LEU A N 1
ATOM 1331 C CA . LEU A 1 174 ? 11.405 8.885 3.872 1.00 97.25 174 LEU A CA 1
ATOM 1332 C C . LEU A 1 174 ? 12.295 9.435 2.760 1.00 97.25 174 LEU A C 1
ATOM 1334 O O . LEU A 1 174 ? 11.806 9.947 1.749 1.00 97.25 174 LEU A O 1
ATOM 1338 N N . ASP A 1 175 ? 13.600 9.303 2.959 1.00 97.94 175 ASP A N 1
ATOM 1339 C CA . ASP A 1 175 ? 14.583 9.596 1.924 1.00 97.94 175 ASP A CA 1
ATOM 1340 C C . ASP A 1 175 ? 14.660 8.419 0.939 1.00 97.94 175 ASP A C 1
ATOM 1342 O O . ASP A 1 175 ? 14.222 7.304 1.234 1.00 97.94 175 ASP A O 1
ATOM 1346 N N . ILE A 1 176 ? 15.195 8.666 -0.251 1.00 98.12 176 ILE A N 1
ATOM 1347 C CA . ILE A 1 176 ? 15.273 7.703 -1.348 1.00 98.12 176 ILE A CA 1
ATOM 1348 C C . ILE A 1 176 ? 16.729 7.265 -1.528 1.00 98.12 176 ILE A C 1
ATOM 1350 O O . ILE A 1 176 ? 17.623 8.097 -1.671 1.00 98.12 176 ILE A O 1
ATOM 1354 N N . ARG A 1 177 ? 16.975 5.955 -1.571 1.00 96.75 177 ARG A N 1
ATOM 1355 C CA . ARG A 1 177 ? 18.229 5.341 -2.022 1.00 96.75 177 ARG A CA 1
ATOM 1356 C C . ARG A 1 177 ? 18.081 4.956 -3.491 1.00 96.75 177 ARG A C 1
ATOM 1358 O O . ARG A 1 177 ? 17.275 4.089 -3.814 1.00 96.75 177 ARG A O 1
ATOM 1365 N N . ALA A 1 178 ? 18.864 5.584 -4.356 1.00 95.44 178 ALA A N 1
ATOM 1366 C CA . ALA A 1 178 ? 18.793 5.425 -5.805 1.00 95.44 178 ALA A CA 1
ATOM 1367 C C . ALA A 1 178 ? 20.184 5.631 -6.440 1.00 95.44 178 ALA A C 1
ATOM 1369 O O . ALA A 1 178 ? 20.432 6.669 -7.051 1.00 95.44 178 ALA A O 1
ATOM 1370 N N . PRO A 1 179 ? 21.136 4.697 -6.260 1.00 89.81 179 PRO A N 1
ATOM 1371 C CA . PRO A 1 179 ? 22.544 4.921 -6.608 1.00 89.81 179 PRO A CA 1
ATOM 1372 C C . PRO A 1 179 ? 22.763 5.249 -8.093 1.00 89.81 179 PRO A C 1
ATOM 1374 O O . PRO A 1 179 ? 23.568 6.124 -8.403 1.00 89.81 179 PRO A O 1
ATOM 1377 N N . ALA A 1 180 ? 21.992 4.637 -8.996 1.00 90.31 180 ALA A N 1
ATOM 1378 C CA . ALA A 1 180 ? 22.051 4.913 -10.432 1.00 90.31 180 ALA A CA 1
ATOM 1379 C C . ALA A 1 180 ? 21.313 6.196 -10.865 1.00 90.31 180 ALA A C 1
ATOM 1381 O O . ALA A 1 180 ? 21.392 6.578 -12.031 1.00 90.31 180 ALA A O 1
ATOM 1382 N N . GLN A 1 181 ? 20.588 6.872 -9.962 1.00 92.69 181 GLN A N 1
ATOM 1383 C CA . GLN A 1 181 ? 19.762 8.045 -10.275 1.00 92.69 181 GLN A CA 1
ATOM 1384 C C . GLN A 1 181 ? 20.111 9.224 -9.349 1.00 92.69 181 GLN A C 1
ATOM 1386 O O . GLN A 1 181 ? 19.424 9.463 -8.349 1.00 92.69 181 GLN A O 1
ATOM 1391 N N . PRO A 1 182 ? 21.144 10.028 -9.678 1.00 90.25 182 PRO A N 1
ATOM 1392 C CA . PRO A 1 182 ? 21.612 11.132 -8.830 1.00 90.25 182 PRO A CA 1
ATOM 1393 C C . PRO A 1 182 ? 20.539 12.175 -8.479 1.00 90.25 182 PRO A C 1
ATOM 1395 O O . PRO A 1 182 ? 20.614 12.821 -7.436 1.00 90.25 182 PRO A O 1
ATOM 1398 N N . HIS A 1 183 ? 19.522 12.338 -9.331 1.00 91.44 183 HIS A N 1
ATOM 1399 C CA . HIS A 1 183 ? 18.409 13.262 -9.096 1.00 91.44 183 HIS A CA 1
ATOM 1400 C C . HIS A 1 183 ? 17.387 12.750 -8.066 1.00 91.44 183 HIS A C 1
ATOM 1402 O O . HIS A 1 183 ? 16.644 13.554 -7.506 1.00 91.44 183 HIS A O 1
ATOM 1408 N N . LEU A 1 184 ? 17.362 11.440 -7.797 1.00 93.88 184 LEU A N 1
ATOM 1409 C CA . LEU A 1 184 ? 16.521 10.813 -6.772 1.00 93.88 184 LEU A CA 1
ATOM 1410 C C . LEU A 1 184 ? 17.308 10.510 -5.490 1.00 93.88 184 LEU A C 1
ATOM 1412 O O . LEU A 1 184 ? 16.759 10.614 -4.395 1.00 93.88 184 LEU A O 1
ATOM 1416 N N . ASN A 1 185 ? 18.587 10.147 -5.611 1.00 96.44 185 ASN A N 1
ATOM 1417 C CA . ASN A 1 185 ? 19.384 9.657 -4.490 1.00 96.44 185 ASN A CA 1
ATOM 1418 C C . ASN A 1 185 ? 19.529 10.689 -3.360 1.00 96.44 185 ASN A C 1
ATOM 1420 O O . ASN A 1 185 ? 19.906 11.839 -3.588 1.00 96.44 185 ASN A O 1
ATOM 1424 N N . GLY A 1 186 ? 19.249 10.269 -2.127 1.00 96.62 186 GLY A N 1
ATOM 1425 C CA . GLY A 1 186 ? 19.289 11.108 -0.929 1.00 96.62 186 GLY A CA 1
ATOM 1426 C C . GLY A 1 186 ? 18.188 12.172 -0.862 1.00 96.62 186 GLY A C 1
ATOM 1427 O O . GLY A 1 186 ? 18.245 13.051 -0.003 1.00 96.62 186 GLY A O 1
ATOM 1428 N N . ARG A 1 187 ? 17.201 12.146 -1.767 1.00 96.56 187 ARG A N 1
ATOM 1429 C CA . ARG A 1 187 ? 16.081 13.100 -1.789 1.00 96.56 187 ARG A CA 1
ATOM 1430 C C . ARG A 1 187 ? 14.832 12.496 -1.165 1.00 96.56 187 ARG A C 1
ATOM 1432 O O . ARG A 1 187 ? 14.712 11.285 -1.029 1.00 96.56 187 ARG A O 1
ATOM 1439 N N . ARG A 1 188 ? 13.872 13.358 -0.832 1.00 96.44 188 ARG A N 1
ATOM 1440 C CA . ARG A 1 188 ? 12.502 12.956 -0.493 1.00 96.44 188 ARG A CA 1
ATOM 1441 C C . ARG A 1 188 ? 11.599 13.095 -1.699 1.00 96.44 188 ARG A C 1
ATOM 1443 O O . ARG A 1 188 ? 11.849 13.899 -2.594 1.00 96.44 188 ARG A O 1
ATOM 1450 N N . MET A 1 189 ? 10.517 12.338 -1.674 1.00 94.69 189 MET A N 1
ATOM 1451 C CA . MET A 1 189 ? 9.510 12.363 -2.719 1.00 94.69 189 MET A CA 1
ATOM 1452 C C . MET A 1 189 ? 8.760 13.706 -2.767 1.00 94.69 189 MET A C 1
ATOM 1454 O O . MET A 1 189 ? 8.248 14.182 -1.750 1.00 94.69 189 MET A O 1
ATOM 1458 N N . GLY A 1 190 ? 8.671 14.285 -3.967 1.00 92.88 190 GLY A N 1
ATOM 1459 C CA . GLY A 1 190 ? 7.859 15.469 -4.260 1.00 92.88 190 GLY A CA 1
ATOM 1460 C C . GLY A 1 190 ? 6.353 15.184 -4.301 1.00 92.88 190 GLY A C 1
ATOM 1461 O O . GLY A 1 190 ? 5.893 14.075 -4.025 1.00 92.88 190 GLY A O 1
ATOM 1462 N N . THR A 1 191 ? 5.563 16.195 -4.653 1.00 91.38 191 THR A N 1
ATOM 1463 C CA . THR A 1 191 ? 4.095 16.094 -4.736 1.00 91.38 191 THR A CA 1
ATOM 1464 C C . THR A 1 191 ? 3.588 15.445 -6.019 1.00 91.38 191 THR A C 1
ATOM 1466 O O . THR A 1 191 ? 2.440 15.013 -6.081 1.00 91.38 191 THR A O 1
ATOM 1469 N N . GLU A 1 192 ? 4.453 15.336 -7.019 1.00 91.81 192 GLU A N 1
ATOM 1470 C CA . GLU A 1 192 ? 4.158 14.869 -8.372 1.00 91.81 192 GLU A CA 1
ATOM 1471 C C . GLU A 1 192 ? 4.286 13.345 -8.501 1.00 91.81 192 GLU A C 1
ATOM 1473 O O . GLU A 1 192 ? 4.021 12.792 -9.568 1.00 91.81 192 GLU A O 1
ATOM 1478 N N . PHE A 1 193 ? 4.679 12.656 -7.427 1.00 94.75 193 PHE A N 1
ATOM 1479 C CA . PHE A 1 193 ? 4.669 11.201 -7.353 1.00 94.75 193 PHE A CA 1
ATOM 1480 C C . PHE A 1 193 ? 3.313 10.694 -6.873 1.00 94.75 193 PHE A C 1
ATOM 1482 O O . PHE A 1 193 ? 2.725 11.193 -5.911 1.00 94.75 193 PHE A O 1
ATOM 1489 N N . VAL A 1 194 ? 2.836 9.642 -7.524 1.00 94.56 194 VAL A N 1
ATOM 1490 C CA . VAL A 1 194 ? 1.554 9.012 -7.233 1.00 94.56 194 VAL A CA 1
ATOM 1491 C C . VAL A 1 194 ? 1.807 7.598 -6.732 1.00 94.56 194 VAL A C 1
ATOM 1493 O O . VAL A 1 194 ? 2.550 6.842 -7.351 1.00 94.56 194 VAL A O 1
ATOM 1496 N N . ALA A 1 195 ? 1.155 7.242 -5.622 1.00 95.81 195 ALA A N 1
ATOM 1497 C CA . ALA A 1 195 ? 1.068 5.855 -5.184 1.00 95.81 195 ALA A CA 1
ATOM 1498 C C . ALA A 1 195 ? 0.172 5.077 -6.154 1.00 95.81 195 ALA A C 1
ATOM 1500 O O . ALA A 1 195 ? -1.030 5.357 -6.242 1.00 95.81 195 ALA A O 1
ATOM 1501 N N . ALA A 1 196 ? 0.761 4.118 -6.856 1.00 95.31 196 ALA A N 1
ATOM 1502 C CA . ALA A 1 196 ? 0.080 3.196 -7.745 1.00 95.31 196 ALA A CA 1
ATOM 1503 C C . ALA A 1 196 ? -0.015 1.811 -7.096 1.00 95.31 196 ALA A C 1
ATOM 1505 O O . ALA A 1 196 ? 0.907 1.362 -6.408 1.00 95.31 196 ALA A O 1
ATOM 1506 N N . HIS A 1 197 ? -1.145 1.145 -7.335 1.00 95.50 197 HIS A N 1
ATOM 1507 C CA . HIS A 1 197 ? -1.320 -0.264 -7.007 1.00 95.50 197 HIS A CA 1
ATOM 1508 C C . HIS A 1 197 ? -0.877 -1.100 -8.208 1.00 95.50 197 HIS A C 1
ATOM 1510 O O . HIS A 1 197 ? -1.413 -0.923 -9.300 1.00 95.50 197 HIS A O 1
ATOM 1516 N N . VAL A 1 198 ? 0.116 -1.968 -8.016 1.00 96.44 198 VAL A N 1
ATOM 1517 C CA . VAL A 1 198 ? 0.768 -2.728 -9.101 1.00 96.44 198 VAL A CA 1
ATOM 1518 C C . VAL A 1 198 ? -0.199 -3.718 -9.761 1.00 96.44 198 VAL A C 1
ATOM 1520 O O . VAL A 1 198 ? -0.269 -3.827 -10.986 1.00 96.44 198 VAL A O 1
ATOM 1523 N N . TRP A 1 199 ? -0.996 -4.402 -8.946 1.00 95.69 199 TRP A N 1
ATOM 1524 C CA . TRP A 1 199 ? -2.131 -5.200 -9.375 1.00 95.69 199 TRP A CA 1
ATOM 1525 C C . TRP A 1 199 ? -3.423 -4.438 -9.122 1.00 95.69 199 TRP A C 1
ATOM 1527 O O . TRP A 1 199 ? -3.679 -3.929 -8.027 1.00 95.69 199 TRP A O 1
ATOM 1537 N N . ARG A 1 200 ? -4.282 -4.412 -10.139 1.00 92.69 200 ARG A N 1
ATOM 1538 C CA . ARG A 1 200 ? -5.646 -3.892 -10.030 1.00 92.69 200 ARG A CA 1
ATOM 1539 C C . ARG A 1 200 ? -6.655 -5.006 -9.802 1.00 92.69 200 ARG A C 1
ATOM 1541 O O . ARG A 1 200 ? -7.564 -4.848 -8.987 1.00 92.69 200 ARG A O 1
ATOM 1548 N N . VAL A 1 201 ? -6.516 -6.099 -10.545 1.00 93.19 201 VAL A N 1
ATOM 1549 C CA . VAL A 1 201 ? -7.398 -7.266 -10.482 1.00 93.19 201 VAL A CA 1
ATOM 1550 C C . VAL A 1 201 ? -6.885 -8.285 -9.470 1.00 93.19 201 VAL A C 1
ATOM 1552 O O . VAL A 1 201 ? -5.704 -8.300 -9.129 1.00 93.19 201 VAL A O 1
ATOM 1555 N N . THR A 1 202 ? -7.794 -9.122 -8.984 1.00 94.50 202 THR A N 1
ATOM 1556 C CA . THR A 1 202 ? -7.494 -10.212 -8.049 1.00 94.50 202 THR A CA 1
ATOM 1557 C C . THR A 1 202 ? -7.715 -11.555 -8.733 1.00 94.50 202 THR A C 1
ATOM 1559 O O . THR A 1 202 ? -8.500 -11.639 -9.679 1.00 94.50 202 THR A O 1
ATOM 1562 N N . ALA A 1 203 ? -6.980 -12.583 -8.307 1.00 93.50 203 ALA A N 1
ATOM 1563 C CA . ALA A 1 203 ? -6.958 -13.895 -8.960 1.00 93.50 203 ALA A CA 1
ATOM 1564 C C . ALA A 1 203 ? -8.331 -14.592 -8.952 1.00 93.50 203 ALA A C 1
ATOM 1566 O O . ALA A 1 203 ? -8.684 -15.294 -9.892 1.00 93.50 203 ALA A O 1
ATOM 1567 N N . ASP A 1 204 ? -9.124 -14.345 -7.915 1.00 92.75 204 ASP A N 1
ATOM 1568 C CA . ASP A 1 204 ? -10.483 -14.856 -7.708 1.00 92.75 204 ASP A CA 1
ATOM 1569 C C . ASP A 1 204 ? -11.576 -13.978 -8.358 1.00 92.75 204 ASP A C 1
ATOM 1571 O O . ASP A 1 204 ? -12.763 -14.227 -8.163 1.00 92.75 204 ASP A O 1
ATOM 1575 N N . GLY A 1 205 ? -11.207 -12.923 -9.095 1.00 88.88 205 GLY A N 1
ATOM 1576 C CA . GLY A 1 205 ? -12.157 -12.034 -9.770 1.00 88.88 205 GLY A CA 1
ATOM 1577 C C . GLY A 1 205 ? -13.020 -11.173 -8.839 1.00 88.88 205 GLY A C 1
ATOM 1578 O O . GLY A 1 205 ? -13.986 -10.566 -9.300 1.00 88.88 205 GLY A O 1
ATOM 1579 N N . GLY A 1 206 ? -12.699 -11.102 -7.542 1.00 89.38 206 GLY A N 1
ATOM 1580 C CA . GLY A 1 206 ? -13.457 -10.283 -6.595 1.00 89.38 206 GLY A CA 1
ATOM 1581 C C . GLY A 1 206 ? -13.121 -8.784 -6.690 1.00 89.38 206 GLY A C 1
ATOM 1582 O O . GLY A 1 206 ? -12.720 -8.287 -7.746 1.00 89.38 206 GLY A O 1
ATOM 1583 N N . PRO A 1 207 ? -13.283 -8.007 -5.599 1.00 89.94 207 PRO A N 1
ATOM 1584 C CA . PRO A 1 207 ? -13.039 -6.568 -5.627 1.00 89.94 207 PRO A CA 1
ATOM 1585 C C . PRO A 1 207 ? -11.632 -6.219 -6.121 1.00 89.94 207 PRO A C 1
ATOM 1587 O O . PRO A 1 207 ? -10.693 -6.998 -5.934 1.00 89.94 207 PRO A O 1
ATOM 1590 N N . LEU A 1 208 ? -11.484 -5.006 -6.674 1.00 93.00 208 LEU A N 1
ATOM 1591 C CA . LEU A 1 208 ? -10.175 -4.445 -7.029 1.00 93.00 208 LEU A CA 1
ATOM 1592 C C . LEU A 1 208 ? -9.187 -4.648 -5.876 1.00 93.00 208 LEU A C 1
ATOM 1594 O O . LEU A 1 208 ? -9.551 -4.421 -4.720 1.00 93.00 208 LEU A O 1
ATOM 1598 N N . ALA A 1 209 ? -7.941 -5.006 -6.179 1.00 94.19 209 ALA A N 1
ATOM 1599 C CA . ALA A 1 209 ? -6.923 -5.298 -5.171 1.00 94.19 209 ALA A CA 1
ATOM 1600 C C . ALA A 1 209 ? -6.771 -4.140 -4.170 1.00 94.19 209 ALA A C 1
ATOM 1602 O O . ALA A 1 209 ? -6.803 -4.349 -2.962 1.00 94.19 209 ALA A O 1
ATOM 1603 N N . SER A 1 210 ? -6.775 -2.892 -4.647 1.00 93.00 210 SER A N 1
ATOM 1604 C CA . SER A 1 210 ? -6.726 -1.704 -3.783 1.00 93.00 210 SER A CA 1
ATOM 1605 C C . SER A 1 210 ? -7.887 -1.597 -2.778 1.00 93.00 210 SER A C 1
ATOM 1607 O O . SER A 1 210 ? -7.803 -0.845 -1.819 1.00 93.00 210 SER A O 1
ATOM 1609 N N . ARG A 1 211 ? -9.012 -2.285 -3.007 1.00 93.75 211 ARG A N 1
ATOM 1610 C CA . ARG A 1 211 ? -10.197 -2.290 -2.127 1.00 93.75 211 ARG A CA 1
ATOM 1611 C C . ARG A 1 211 ? -10.216 -3.476 -1.160 1.00 93.75 211 ARG A C 1
ATOM 1613 O O . ARG A 1 211 ? -11.144 -3.587 -0.363 1.00 93.75 211 ARG A O 1
ATOM 1620 N N . ARG A 1 212 ? -9.223 -4.367 -1.208 1.00 94.56 212 ARG A N 1
ATOM 1621 C CA . ARG A 1 212 ? -9.073 -5.442 -0.221 1.00 94.56 212 ARG A CA 1
ATOM 1622 C C . ARG A 1 212 ? -8.141 -4.979 0.895 1.00 94.56 212 ARG A C 1
ATOM 1624 O O . ARG A 1 212 ? -7.038 -4.547 0.574 1.00 94.56 212 ARG A O 1
ATOM 1631 N N . PRO A 1 213 ? -8.517 -5.107 2.178 1.00 93.38 213 PRO A N 1
ATOM 1632 C CA . PRO A 1 213 ? -7.662 -4.684 3.291 1.00 93.38 213 PRO A CA 1
ATOM 1633 C C . PRO A 1 213 ? -6.246 -5.273 3.224 1.00 93.38 213 PRO A C 1
ATOM 1635 O O . PRO A 1 213 ? -5.265 -4.551 3.391 1.00 93.38 213 PRO A O 1
ATOM 1638 N N . LEU A 1 214 ? -6.146 -6.562 2.872 1.00 96.06 214 LEU A N 1
ATOM 1639 C CA . LEU A 1 214 ? -4.872 -7.269 2.763 1.00 96.06 214 LEU A CA 1
ATOM 1640 C C . LEU A 1 214 ? -3.980 -6.732 1.634 1.00 96.06 214 LEU A C 1
ATOM 1642 O O . LEU A 1 214 ? -2.772 -6.708 1.802 1.00 96.06 214 LEU A O 1
ATOM 1646 N N . LEU A 1 215 ? -4.558 -6.263 0.521 1.00 97.56 215 LEU A N 1
ATOM 1647 C CA . LEU A 1 215 ? -3.820 -5.850 -0.684 1.00 97.56 215 LEU A CA 1
ATOM 1648 C C . LEU A 1 215 ? -3.684 -4.330 -0.847 1.00 97.56 215 LEU A C 1
ATOM 1650 O O . LEU A 1 215 ? -2.841 -3.870 -1.617 1.00 97.56 215 LEU A O 1
ATOM 1654 N N . ASN A 1 216 ? -4.493 -3.538 -0.138 1.00 97.00 216 ASN A N 1
ATOM 1655 C CA . ASN A 1 216 ? -4.490 -2.077 -0.227 1.00 97.00 216 ASN A CA 1
ATOM 1656 C C . ASN A 1 216 ? -3.169 -1.468 0.260 1.00 97.00 216 ASN A C 1
ATOM 1658 O O . ASN A 1 216 ? -2.701 -0.478 -0.296 1.00 97.00 216 ASN A O 1
ATOM 1662 N N . SER A 1 217 ? -2.573 -2.065 1.294 1.00 97.81 217 SER A N 1
ATOM 1663 C CA . SER A 1 217 ? -1.289 -1.638 1.859 1.00 97.81 217 SER A CA 1
ATOM 1664 C C . SER A 1 217 ? -0.216 -2.731 1.832 1.00 97.81 217 SER A C 1
ATOM 1666 O O . SER A 1 217 ? 0.770 -2.636 2.565 1.00 97.81 217 SER A O 1
ATOM 1668 N N . PHE A 1 218 ? -0.415 -3.760 1.001 1.00 98.56 218 PHE A N 1
ATOM 1669 C CA . PHE A 1 218 ? 0.569 -4.814 0.766 1.00 98.56 218 PHE A CA 1
ATOM 1670 C C . PHE A 1 218 ? 1.783 -4.231 0.055 1.00 98.56 218 PHE A C 1
ATOM 1672 O O . PHE A 1 218 ? 1.638 -3.670 -1.029 1.00 98.56 218 PHE A O 1
ATOM 1679 N N . VAL A 1 219 ? 2.965 -4.352 0.656 1.00 98.62 219 VAL A N 1
ATOM 1680 C CA . VAL A 1 219 ? 4.198 -3.721 0.170 1.00 98.62 219 VAL A CA 1
ATOM 1681 C C . VAL A 1 219 ? 4.494 -4.062 -1.298 1.00 98.62 219 VAL A C 1
ATOM 1683 O O . VAL A 1 219 ? 4.695 -3.121 -2.066 1.00 98.62 219 VAL A O 1
ATOM 1686 N N . PRO A 1 220 ? 4.425 -5.330 -1.747 1.00 98.50 220 PRO A N 1
ATOM 1687 C CA . PRO A 1 220 ? 4.634 -5.666 -3.156 1.00 98.50 220 PRO A CA 1
ATOM 1688 C C . PRO A 1 220 ? 3.597 -5.048 -4.100 1.00 98.50 220 PRO A C 1
ATOM 1690 O O . PRO A 1 220 ? 3.874 -4.818 -5.275 1.00 98.50 220 PRO A O 1
ATOM 1693 N N . ASN A 1 221 ? 2.403 -4.723 -3.606 1.00 98.06 221 ASN A N 1
ATOM 1694 C CA . ASN A 1 221 ? 1.371 -4.078 -4.409 1.00 98.06 221 ASN A CA 1
ATOM 1695 C C . ASN A 1 221 ? 1.487 -2.545 -4.428 1.00 98.06 221 ASN A C 1
ATOM 1697 O O . ASN A 1 221 ? 0.593 -1.889 -4.952 1.00 98.06 221 ASN A O 1
ATOM 1701 N N . LEU A 1 222 ? 2.539 -1.954 -3.854 1.00 97.94 222 LEU A N 1
ATOM 1702 C CA . LEU A 1 222 ? 2.710 -0.506 -3.762 1.00 97.94 222 LEU A CA 1
ATOM 1703 C C . LEU A 1 222 ? 3.984 -0.035 -4.456 1.00 97.94 222 LEU A C 1
ATOM 1705 O O . LEU A 1 222 ? 5.084 -0.508 -4.177 1.00 97.94 222 LEU A O 1
ATOM 1709 N N . VAL A 1 223 ? 3.829 0.984 -5.295 1.00 97.81 223 VAL A N 1
ATOM 1710 C CA . VAL A 1 223 ? 4.941 1.679 -5.944 1.00 97.81 223 VAL A CA 1
ATOM 1711 C C . VAL A 1 223 ? 4.623 3.161 -6.087 1.00 97.81 223 VAL A C 1
ATOM 1713 O O . VAL A 1 223 ? 3.465 3.546 -6.257 1.00 97.81 223 VAL A O 1
ATOM 1716 N N . TRP A 1 224 ? 5.649 4.005 -6.032 1.00 97.88 224 TRP A N 1
ATOM 1717 C CA . TRP A 1 224 ? 5.522 5.426 -6.333 1.00 97.88 224 TRP A CA 1
ATOM 1718 C C . TRP A 1 224 ? 6.197 5.734 -7.655 1.00 97.88 224 TRP A C 1
ATOM 1720 O O . TRP A 1 224 ? 7.377 5.448 -7.841 1.00 97.88 224 TRP A O 1
ATOM 1730 N N . VAL A 1 225 ? 5.436 6.334 -8.565 1.00 96.25 225 VAL A N 1
ATOM 1731 C CA . VAL A 1 225 ? 5.901 6.724 -9.899 1.00 96.25 225 VAL A CA 1
ATOM 1732 C C . VAL A 1 225 ? 5.496 8.173 -10.193 1.00 96.25 225 VAL A C 1
ATOM 1734 O O . VAL A 1 225 ? 4.511 8.656 -9.623 1.00 96.25 225 VAL A O 1
ATOM 1737 N N . PRO A 1 226 ? 6.210 8.882 -11.082 1.00 93.94 226 PRO A N 1
ATOM 1738 C CA . PRO A 1 226 ? 5.780 10.181 -11.594 1.00 93.94 226 PRO A CA 1
ATOM 1739 C C . PRO A 1 226 ? 4.334 10.168 -12.113 1.00 93.94 226 PRO A C 1
ATOM 1741 O O . PRO A 1 226 ? 3.894 9.198 -12.736 1.00 93.94 226 PRO A O 1
ATOM 1744 N N . SER A 1 227 ? 3.589 11.252 -11.893 1.00 91.56 227 SER A N 1
ATOM 1745 C CA . SER A 1 227 ? 2.152 11.334 -12.205 1.00 91.56 227 SER A CA 1
ATOM 1746 C C . SER A 1 227 ? 1.804 11.053 -13.674 1.00 91.56 227 SER A C 1
ATOM 1748 O O . SER A 1 227 ? 0.750 10.481 -13.959 1.00 91.56 227 SER A O 1
ATOM 1750 N N . GLN A 1 228 ? 2.698 11.387 -14.607 1.00 88.06 228 GLN A N 1
ATOM 1751 C CA . GLN A 1 228 ? 2.539 11.113 -16.036 1.00 88.06 228 GLN A CA 1
ATOM 1752 C C . GLN A 1 228 ? 2.623 9.607 -16.349 1.00 88.06 228 GLN A C 1
ATOM 1754 O O . GLN A 1 228 ? 1.958 9.139 -17.272 1.00 88.06 228 GLN A O 1
ATOM 1759 N N . ILE A 1 229 ? 3.385 8.843 -15.557 1.00 91.06 229 ILE A N 1
ATOM 1760 C CA . ILE A 1 229 ? 3.506 7.380 -15.663 1.00 91.06 229 ILE A CA 1
ATOM 1761 C C . ILE A 1 229 ? 2.367 6.692 -14.910 1.00 91.06 229 ILE A C 1
ATOM 1763 O O . ILE A 1 229 ? 1.836 5.695 -15.387 1.00 91.06 229 ILE A O 1
ATOM 1767 N N . ALA A 1 230 ? 1.936 7.245 -13.774 1.00 91.81 230 ALA A N 1
ATOM 1768 C CA . ALA A 1 230 ? 0.865 6.679 -12.953 1.00 91.81 230 ALA A CA 1
ATOM 1769 C C . ALA A 1 230 ? -0.430 6.432 -13.746 1.00 91.81 230 ALA A C 1
ATOM 1771 O O . ALA A 1 230 ? -1.068 5.399 -13.607 1.00 91.81 230 ALA A O 1
ATOM 1772 N N . LYS A 1 231 ? -0.793 7.334 -14.662 1.00 89.81 231 LYS A N 1
ATOM 1773 C CA . LYS A 1 231 ? -1.975 7.152 -15.526 1.00 89.81 231 LYS A CA 1
ATOM 1774 C C . LYS A 1 231 ? -1.864 5.933 -16.457 1.00 89.81 231 LYS A C 1
ATOM 1776 O O . LYS A 1 231 ? -2.879 5.421 -16.921 1.00 89.81 231 LYS A O 1
ATOM 1781 N N . LEU A 1 232 ? -0.646 5.485 -16.768 1.00 90.25 232 LEU A N 1
ATOM 1782 C CA . LEU A 1 232 ? -0.389 4.304 -17.597 1.00 90.25 232 LEU A CA 1
ATOM 1783 C C . LEU A 1 232 ? -0.478 3.003 -16.787 1.00 90.25 232 LEU A C 1
ATOM 1785 O O . LEU A 1 232 ? -0.714 1.955 -17.382 1.00 90.25 232 LEU A O 1
ATOM 1789 N N . THR A 1 233 ? -0.330 3.051 -15.456 1.00 90.44 233 THR A N 1
ATOM 1790 C CA . THR A 1 233 ? -0.443 1.857 -14.595 1.00 90.44 233 THR A CA 1
ATOM 1791 C C . THR A 1 233 ? -1.882 1.361 -14.478 1.00 90.44 233 THR A C 1
ATOM 1793 O O . THR A 1 233 ? -2.103 0.183 -14.224 1.00 90.44 233 THR A O 1
ATOM 1796 N N . ASP A 1 234 ? -2.860 2.248 -14.689 1.00 85.94 234 ASP A N 1
ATOM 1797 C CA . ASP A 1 234 ? -4.292 1.925 -14.651 1.00 85.94 234 ASP A CA 1
ATOM 1798 C C . ASP A 1 234 ? -4.785 1.191 -15.915 1.00 85.94 234 ASP A C 1
ATOM 1800 O O . ASP A 1 234 ? -5.926 0.711 -15.952 1.00 85.94 234 ASP A O 1
ATOM 1804 N N . LEU A 1 235 ? -3.952 1.119 -16.962 1.00 86.19 235 LEU A N 1
ATOM 1805 C CA . LEU A 1 235 ? -4.267 0.421 -18.204 1.00 86.19 235 LEU A CA 1
ATOM 1806 C C . LEU A 1 235 ? -3.930 -1.066 -18.064 1.00 86.19 235 LEU A C 1
ATOM 1808 O O . LEU A 1 235 ? -2.773 -1.473 -18.181 1.00 86.19 235 LEU A O 1
ATOM 1812 N N . GLU A 1 236 ? -4.967 -1.871 -17.833 1.00 86.50 236 GLU A N 1
ATOM 1813 C CA . GLU A 1 236 ? -4.820 -3.307 -17.605 1.00 86.50 236 GLU A CA 1
ATOM 1814 C C . GLU A 1 236 ? -4.046 -4.009 -18.717 1.00 86.50 236 GLU A C 1
ATOM 1816 O O . GLU A 1 236 ? -4.300 -3.797 -19.906 1.00 86.50 236 GLU A O 1
ATOM 1821 N N . ARG A 1 237 ? -3.137 -4.900 -18.306 1.00 85.50 237 ARG A N 1
ATOM 1822 C CA . ARG A 1 237 ? -2.327 -5.767 -19.173 1.00 85.50 237 ARG A CA 1
ATOM 1823 C C . ARG A 1 237 ? -1.400 -5.021 -20.132 1.00 85.50 237 ARG A C 1
ATOM 1825 O O . ARG A 1 237 ? -0.791 -5.674 -20.972 1.00 85.50 237 ARG A O 1
ATOM 1832 N N . GLN A 1 238 ? -1.254 -3.702 -20.021 1.00 88.31 238 GLN A N 1
ATOM 1833 C CA . GLN A 1 238 ? -0.302 -2.939 -20.829 1.00 88.31 238 GLN A CA 1
ATOM 1834 C C . GLN A 1 238 ? 1.129 -3.094 -20.314 1.00 88.31 238 GLN A C 1
ATOM 1836 O O . GLN A 1 238 ? 1.359 -3.459 -19.160 1.00 88.31 238 GLN A O 1
ATOM 1841 N N . VAL A 1 239 ? 2.103 -2.758 -21.166 1.00 89.69 239 VAL A N 1
ATOM 1842 C CA . VAL A 1 239 ? 3.534 -2.936 -20.874 1.00 89.69 239 VAL A CA 1
ATOM 1843 C C . VAL A 1 239 ? 3.966 -2.312 -19.545 1.00 89.69 239 VAL A C 1
ATOM 1845 O O . VAL A 1 239 ? 4.744 -2.925 -18.820 1.00 89.69 239 VAL A O 1
ATOM 1848 N N . VAL A 1 240 ? 3.423 -1.145 -19.176 1.00 91.56 240 VAL A N 1
ATOM 1849 C CA . VAL A 1 240 ? 3.771 -0.468 -17.918 1.00 91.56 240 VAL A CA 1
ATOM 1850 C C . VAL A 1 240 ? 3.342 -1.289 -16.705 1.00 91.56 240 VAL A C 1
ATOM 1852 O O . VAL A 1 240 ? 4.155 -1.550 -15.820 1.00 91.56 240 VAL A O 1
ATOM 1855 N N . GLN A 1 241 ? 2.086 -1.736 -16.676 1.00 92.88 241 GLN A N 1
ATOM 1856 C CA . GLN A 1 241 ? 1.576 -2.547 -15.575 1.00 92.88 241 GLN A CA 1
ATOM 1857 C C . GLN A 1 241 ? 2.288 -3.904 -15.510 1.00 92.88 241 GLN A C 1
ATOM 1859 O O . GLN A 1 241 ? 2.741 -4.291 -14.437 1.00 92.88 241 GLN A O 1
ATOM 1864 N N . ARG A 1 242 ? 2.456 -4.593 -16.650 1.00 91.88 242 ARG A N 1
ATOM 1865 C CA . ARG A 1 242 ? 3.160 -5.889 -16.709 1.00 91.88 242 ARG A CA 1
ATOM 1866 C C . ARG A 1 242 ? 4.595 -5.778 -16.193 1.00 91.88 242 ARG A C 1
ATOM 1868 O O . ARG A 1 242 ? 5.037 -6.623 -15.423 1.00 91.88 242 ARG A O 1
ATOM 1875 N N . THR A 1 243 ? 5.289 -4.701 -16.563 1.00 92.12 243 THR A N 1
ATOM 1876 C CA . THR A 1 243 ? 6.642 -4.421 -16.069 1.00 92.12 243 THR A CA 1
ATOM 1877 C C . THR A 1 243 ? 6.640 -4.234 -14.554 1.00 92.12 243 THR A C 1
ATOM 1879 O O . THR A 1 243 ? 7.415 -4.883 -13.866 1.00 92.12 243 THR A O 1
ATOM 1882 N N . LEU A 1 244 ? 5.749 -3.401 -14.005 1.00 94.56 244 LEU A N 1
ATOM 1883 C CA . LEU A 1 244 ? 5.664 -3.197 -12.554 1.00 94.56 244 LEU A CA 1
ATOM 1884 C C . LEU A 1 244 ? 5.348 -4.494 -11.795 1.00 94.56 244 LEU A C 1
ATOM 1886 O O . LEU A 1 244 ? 5.928 -4.730 -10.738 1.00 94.56 244 LEU A O 1
ATOM 1890 N N . GLN A 1 245 ? 4.464 -5.340 -12.329 1.00 95.62 245 GLN A N 1
ATOM 1891 C CA . GLN A 1 245 ? 4.130 -6.635 -11.729 1.00 95.62 245 GLN A CA 1
ATOM 1892 C C . GLN A 1 245 ? 5.340 -7.571 -11.708 1.00 95.62 245 GLN A C 1
ATOM 1894 O O . GLN A 1 245 ? 5.643 -8.148 -10.666 1.00 95.62 245 GLN A O 1
ATOM 1899 N N . GLY A 1 246 ? 6.071 -7.679 -12.821 1.00 94.25 246 GLY A N 1
ATOM 1900 C CA . GLY A 1 246 ? 7.288 -8.486 -12.874 1.00 94.25 246 GLY A CA 1
ATOM 1901 C C . GLY A 1 246 ? 8.408 -7.933 -11.986 1.00 94.25 246 GLY A C 1
ATOM 1902 O O . GLY A 1 246 ? 9.044 -8.698 -11.272 1.00 94.25 246 GLY A O 1
ATOM 1903 N N . MET A 1 247 ? 8.601 -6.609 -11.939 1.00 94.06 247 MET A N 1
ATOM 1904 C CA . MET A 1 247 ? 9.549 -5.958 -11.021 1.00 94.06 247 MET A CA 1
ATOM 1905 C C . MET A 1 247 ? 9.209 -6.261 -9.559 1.00 94.06 247 MET A C 1
ATOM 1907 O O . MET A 1 247 ? 10.077 -6.672 -8.797 1.00 94.06 247 MET A O 1
ATOM 1911 N N . SER A 1 248 ? 7.943 -6.094 -9.169 1.00 96.50 248 SER A N 1
ATOM 1912 C CA . SER A 1 248 ? 7.485 -6.406 -7.815 1.00 96.50 248 SER A CA 1
ATOM 1913 C C . SER A 1 248 ? 7.700 -7.882 -7.467 1.00 96.50 248 SER A C 1
ATOM 1915 O O . SER A 1 248 ? 8.204 -8.202 -6.392 1.00 96.50 248 SER A O 1
ATOM 1917 N N . TRP A 1 249 ? 7.393 -8.786 -8.396 1.00 95.94 249 TRP A N 1
ATOM 1918 C CA . TRP A 1 249 ? 7.622 -10.214 -8.206 1.00 95.94 249 TRP A CA 1
ATOM 1919 C C . TRP A 1 249 ? 9.098 -10.535 -7.962 1.00 95.94 249 TRP A C 1
ATOM 1921 O O . TRP A 1 249 ? 9.417 -11.170 -6.961 1.00 95.94 249 TRP A O 1
ATOM 1931 N N . LEU A 1 250 ? 10.001 -10.025 -8.806 1.00 93.44 250 LEU A N 1
ATOM 1932 C CA . LEU A 1 250 ? 11.449 -10.208 -8.640 1.00 93.44 250 LEU A CA 1
ATOM 1933 C C . LEU A 1 250 ? 11.977 -9.627 -7.320 1.00 93.44 250 LEU A C 1
ATOM 1935 O O . LEU A 1 250 ? 12.924 -10.160 -6.752 1.00 93.44 250 LEU A O 1
ATOM 1939 N N . LEU A 1 251 ? 11.386 -8.529 -6.839 1.00 94.62 251 LEU A N 1
ATOM 1940 C CA . LEU A 1 251 ? 11.815 -7.864 -5.609 1.00 94.62 251 LEU A CA 1
ATOM 1941 C C . LEU A 1 251 ? 11.374 -8.585 -4.334 1.00 94.62 251 LEU A C 1
ATOM 1943 O O . LEU A 1 251 ? 12.078 -8.494 -3.330 1.00 94.62 251 LEU A O 1
ATOM 1947 N N . TYR A 1 252 ? 10.200 -9.223 -4.336 1.00 97.62 252 TYR A N 1
ATOM 1948 C CA . TYR A 1 252 ? 9.529 -9.599 -3.087 1.00 97.62 252 TYR A CA 1
ATOM 1949 C C . TYR A 1 252 ? 8.984 -11.025 -3.024 1.00 97.62 252 TYR A C 1
ATOM 1951 O O . TYR A 1 252 ? 8.744 -11.498 -1.915 1.00 97.62 252 TYR A O 1
ATOM 1959 N N . HIS A 1 253 ? 8.717 -11.689 -4.153 1.00 96.88 253 HIS A N 1
ATOM 1960 C CA . HIS A 1 253 ? 7.983 -12.960 -4.135 1.00 96.88 253 HIS A CA 1
ATOM 1961 C C . HIS A 1 253 ? 8.744 -14.049 -3.370 1.00 96.88 253 HIS A C 1
ATOM 1963 O O . HIS A 1 253 ? 8.176 -14.693 -2.491 1.00 96.88 253 HIS A O 1
ATOM 1969 N N . ASP A 1 254 ? 10.042 -14.182 -3.646 1.00 95.62 254 ASP A N 1
ATOM 1970 C CA . ASP A 1 254 ? 10.904 -15.217 -3.062 1.00 95.62 254 ASP A CA 1
ATOM 1971 C C . ASP A 1 254 ? 11.687 -14.721 -1.831 1.00 95.62 254 ASP A C 1
ATOM 1973 O O . ASP A 1 254 ? 12.680 -15.320 -1.427 1.00 95.62 254 ASP A O 1
ATOM 1977 N N . VAL A 1 255 ? 11.276 -13.596 -1.238 1.00 97.00 255 VAL A N 1
ATOM 1978 C CA . VAL A 1 255 ? 11.926 -13.048 -0.041 1.00 97.00 255 VAL A CA 1
ATOM 1979 C C . VAL A 1 255 ? 11.430 -13.771 1.204 1.00 97.00 255 VAL A C 1
ATOM 1981 O O . VAL A 1 255 ? 10.225 -13.844 1.448 1.00 97.00 255 VAL A O 1
ATOM 1984 N N . ASP A 1 256 ? 12.369 -14.198 2.048 1.00 96.81 256 ASP A N 1
ATOM 1985 C CA . ASP A 1 256 ? 12.073 -14.755 3.365 1.00 96.81 256 ASP A CA 1
ATOM 1986 C C . ASP A 1 256 ? 11.395 -13.709 4.262 1.00 96.81 256 ASP A C 1
ATOM 1988 O O . ASP A 1 256 ? 12.000 -12.737 4.728 1.00 96.81 256 ASP A O 1
ATOM 1992 N N . VAL A 1 257 ? 10.101 -13.912 4.504 1.00 97.25 257 VAL A N 1
ATOM 1993 C CA . VAL A 1 257 ? 9.305 -13.114 5.439 1.00 97.25 257 VAL A CA 1
ATOM 1994 C C . VAL A 1 257 ? 9.423 -13.718 6.834 1.00 97.25 257 VAL A C 1
ATOM 1996 O O . VAL A 1 257 ? 9.416 -14.938 6.999 1.00 97.25 257 VAL A O 1
ATOM 1999 N N . HIS A 1 258 ? 9.499 -12.862 7.855 1.00 95.00 258 HIS A N 1
ATOM 2000 C CA . HIS A 1 258 ? 9.522 -13.283 9.250 1.00 95.00 258 HIS A CA 1
ATOM 2001 C C . HIS A 1 258 ? 8.371 -14.258 9.548 1.00 95.00 258 HIS A C 1
ATOM 2003 O O . HIS A 1 258 ? 7.237 -14.039 9.117 1.00 95.00 258 HIS A O 1
ATOM 2009 N N . SER A 1 259 ? 8.643 -15.319 10.312 1.00 94.31 259 SER A N 1
ATOM 2010 C CA . SER A 1 259 ? 7.711 -16.438 10.528 1.00 94.31 259 SER A CA 1
ATOM 2011 C C . SER A 1 259 ? 6.331 -16.002 11.030 1.00 94.31 259 SER A C 1
ATOM 2013 O O . SER A 1 259 ? 5.318 -16.518 10.568 1.00 94.31 259 SER A O 1
ATOM 2015 N N . SER A 1 260 ? 6.275 -14.990 11.903 1.00 93.56 260 SER A N 1
ATOM 2016 C CA . SER A 1 260 ? 5.017 -14.413 12.406 1.00 93.56 260 SER A CA 1
ATOM 2017 C C . SER A 1 260 ? 4.134 -13.763 11.329 1.00 93.56 260 SER A C 1
ATOM 2019 O O . SER A 1 260 ? 2.945 -13.568 11.560 1.00 93.56 260 SER A O 1
ATOM 2021 N N . MET A 1 261 ? 4.692 -13.433 10.161 1.00 95.94 261 MET A N 1
ATOM 2022 C CA . MET A 1 261 ? 4.013 -12.762 9.045 1.00 95.94 261 MET A CA 1
ATOM 2023 C C . MET A 1 261 ? 3.962 -13.615 7.770 1.00 95.94 261 MET A C 1
ATOM 2025 O O . MET A 1 261 ? 3.346 -13.198 6.786 1.00 95.94 261 MET A O 1
ATOM 2029 N N . ALA A 1 262 ? 4.580 -14.799 7.761 1.00 95.75 262 ALA A N 1
ATOM 2030 C CA . ALA A 1 262 ? 4.700 -15.640 6.571 1.00 95.75 262 ALA A CA 1
ATOM 2031 C C . ALA A 1 262 ? 3.328 -16.018 5.984 1.00 95.75 262 ALA A C 1
ATOM 2033 O O . ALA A 1 262 ? 3.105 -15.868 4.782 1.00 95.75 262 ALA A O 1
ATOM 2034 N N . ASP A 1 263 ? 2.369 -16.404 6.831 1.00 96.56 263 ASP A N 1
ATOM 2035 C CA . ASP A 1 263 ? 1.009 -16.745 6.391 1.00 96.56 263 ASP A CA 1
ATOM 2036 C C . ASP A 1 263 ? 0.258 -15.542 5.808 1.00 96.56 263 ASP A C 1
ATOM 2038 O O . ASP A 1 263 ? -0.516 -15.683 4.863 1.00 96.56 263 ASP A O 1
ATOM 2042 N N . VAL A 1 264 ? 0.491 -14.341 6.348 1.00 97.31 264 VAL A N 1
ATOM 2043 C CA . VAL A 1 264 ? -0.085 -13.092 5.825 1.00 97.31 264 VAL A CA 1
ATOM 2044 C C . VAL A 1 264 ? 0.454 -12.802 4.428 1.00 97.31 264 VAL A C 1
ATOM 2046 O O . VAL A 1 264 ? -0.325 -12.501 3.524 1.00 97.31 264 VAL A O 1
ATOM 2049 N N . ALA A 1 265 ? 1.772 -12.901 4.240 1.00 97.94 265 ALA A N 1
ATOM 2050 C CA . ALA A 1 265 ? 2.401 -12.690 2.941 1.00 97.94 265 ALA A CA 1
ATOM 2051 C C . ALA A 1 265 ? 1.934 -13.730 1.913 1.00 97.94 265 ALA A C 1
ATOM 2053 O O . ALA A 1 265 ? 1.549 -13.364 0.803 1.00 97.94 265 ALA A O 1
ATOM 2054 N N . LYS A 1 266 ? 1.895 -15.010 2.301 1.00 97.94 266 LYS A N 1
ATOM 2055 C CA . LYS A 1 266 ? 1.431 -16.113 1.451 1.00 97.94 266 LYS A CA 1
ATOM 2056 C C . LYS A 1 266 ? -0.017 -15.924 1.004 1.00 97.94 266 LYS A C 1
ATOM 2058 O O . LYS A 1 266 ? -0.317 -16.083 -0.176 1.00 97.94 266 LYS A O 1
ATOM 2063 N N . GLU A 1 267 ? -0.911 -15.563 1.924 1.00 97.69 267 GLU A N 1
ATOM 2064 C CA . GLU A 1 267 ? -2.309 -15.277 1.590 1.00 97.69 267 GLU A CA 1
ATOM 2065 C C . GLU A 1 267 ? -2.424 -14.076 0.647 1.00 97.69 267 GLU A C 1
ATOM 2067 O O . GLU A 1 267 ? -3.158 -14.141 -0.335 1.00 97.69 267 GLU A O 1
ATOM 2072 N N . ALA A 1 268 ? -1.677 -12.996 0.898 1.00 97.94 268 ALA A N 1
ATOM 2073 C CA . ALA A 1 268 ? -1.697 -11.814 0.041 1.00 97.94 268 ALA A CA 1
ATOM 2074 C C . ALA A 1 268 ? -1.250 -12.142 -1.392 1.00 97.94 268 ALA A C 1
ATOM 2076 O O . ALA A 1 268 ? -1.935 -11.762 -2.342 1.00 97.94 268 ALA A O 1
ATOM 2077 N N . TRP A 1 269 ? -0.159 -12.895 -1.556 1.00 98.12 269 TRP A N 1
ATOM 2078 C CA . TRP A 1 269 ? 0.298 -13.353 -2.870 1.00 98.12 269 TRP A CA 1
ATOM 2079 C C . TRP A 1 269 ? -0.714 -14.260 -3.568 1.00 98.12 269 TRP A C 1
ATOM 2081 O O . TRP A 1 269 ? -0.950 -14.084 -4.758 1.00 98.12 269 TRP A O 1
ATOM 2091 N N . ALA A 1 270 ? -1.380 -15.160 -2.839 1.00 97.38 270 ALA A N 1
ATOM 2092 C CA . ALA A 1 270 ? -2.397 -16.047 -3.409 1.00 97.38 270 ALA A CA 1
ATOM 2093 C C . ALA A 1 270 ? -3.617 -15.297 -3.986 1.00 97.38 270 ALA A C 1
ATOM 2095 O O . ALA A 1 270 ? -4.325 -15.830 -4.840 1.00 97.38 270 ALA A O 1
ATOM 2096 N N . LEU A 1 271 ? -3.869 -14.058 -3.547 1.00 97.25 271 LEU A N 1
ATOM 2097 C CA . LEU A 1 271 ? -4.937 -13.213 -4.090 1.00 97.25 271 LEU A CA 1
ATOM 2098 C C . LEU A 1 271 ? -4.545 -12.476 -5.379 1.00 97.25 271 LEU A C 1
ATOM 2100 O O . LEU A 1 271 ? -5.413 -11.869 -6.018 1.00 97.25 271 LEU A O 1
ATOM 2104 N N . LEU A 1 272 ? -3.266 -12.477 -5.753 1.00 97.12 272 LEU A N 1
ATOM 2105 C CA . LEU A 1 272 ? -2.749 -11.774 -6.921 1.00 97.12 272 LEU A CA 1
ATOM 2106 C C . LEU A 1 272 ? -2.483 -12.768 -8.057 1.00 97.12 272 LEU A C 1
ATOM 2108 O O . LEU A 1 272 ? -1.892 -13.820 -7.825 1.00 97.12 272 LEU A O 1
ATOM 2112 N N . PRO A 1 273 ? -2.899 -12.471 -9.301 1.00 94.88 273 PRO A N 1
ATOM 2113 C CA . PRO A 1 273 ? -2.519 -13.309 -10.428 1.00 94.88 273 PRO A CA 1
ATOM 2114 C C . PRO A 1 273 ? -0.997 -13.237 -10.644 1.00 94.88 273 PRO A C 1
ATOM 2116 O O . PRO A 1 273 ? -0.426 -12.140 -10.542 1.00 94.88 273 PRO A O 1
ATOM 2119 N N . PRO A 1 274 ? -0.340 -14.363 -10.979 1.00 93.81 274 PRO A N 1
ATOM 2120 C CA . PRO A 1 274 ? 1.084 -14.357 -11.279 1.00 93.81 274 PRO A CA 1
ATOM 2121 C C . PRO A 1 274 ? 1.360 -13.460 -12.498 1.00 93.81 274 PRO A C 1
ATOM 2123 O O . PRO A 1 274 ? 0.555 -13.433 -13.437 1.00 93.81 274 PRO A O 1
ATOM 2126 N N . PRO A 1 275 ? 2.468 -12.702 -12.499 1.00 93.25 275 PRO A N 1
ATOM 2127 C CA . PRO A 1 275 ? 2.849 -11.888 -13.640 1.00 93.25 275 PRO A CA 1
ATOM 2128 C C . PRO A 1 275 ? 3.335 -12.755 -14.800 1.00 93.25 275 PRO A C 1
ATOM 2130 O O . PRO A 1 275 ? 3.878 -13.842 -14.608 1.00 93.25 275 PRO A O 1
ATOM 2133 N N . ASP A 1 276 ? 3.232 -12.215 -16.011 1.00 88.12 276 ASP A N 1
ATOM 2134 C CA . ASP A 1 276 ? 3.950 -12.759 -17.158 1.00 88.12 276 ASP A CA 1
ATOM 2135 C C . ASP A 1 276 ? 5.365 -12.165 -17.210 1.00 88.12 276 ASP A C 1
ATOM 2137 O O . ASP A 1 276 ? 5.579 -11.032 -17.660 1.00 88.12 276 ASP A O 1
ATOM 2141 N N . LEU A 1 277 ? 6.335 -12.937 -16.718 1.00 85.81 277 LEU A N 1
ATOM 2142 C CA . LEU A 1 277 ? 7.736 -12.528 -16.647 1.00 85.81 277 LEU A CA 1
ATOM 2143 C C . LEU A 1 277 ? 8.422 -12.471 -18.020 1.00 85.81 277 LEU A C 1
ATOM 2145 O O . LEU A 1 277 ? 9.471 -11.837 -18.128 1.00 85.81 277 LEU A O 1
ATOM 2149 N N . ALA A 1 278 ? 7.839 -13.036 -19.084 1.00 81.44 278 ALA A N 1
ATOM 2150 C CA . ALA A 1 278 ? 8.424 -12.954 -20.425 1.00 81.44 278 ALA A CA 1
ATOM 2151 C C . ALA A 1 278 ? 8.534 -11.499 -20.924 1.00 81.44 278 ALA A C 1
ATOM 2153 O O . ALA A 1 278 ? 9.410 -11.167 -21.722 1.00 81.44 278 ALA A O 1
ATOM 2154 N N . TYR A 1 279 ? 7.691 -10.599 -20.404 1.00 73.44 279 TYR A 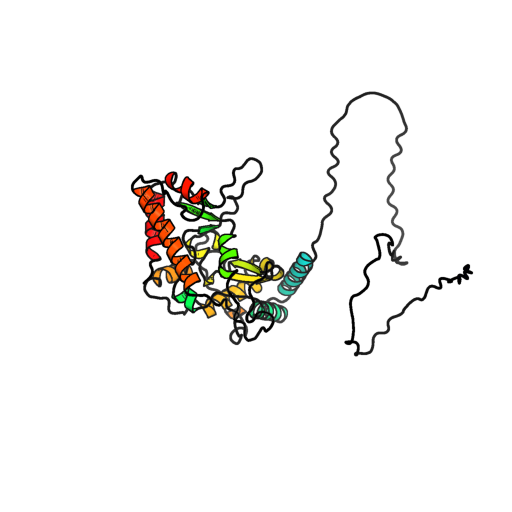N 1
ATOM 2155 C CA . TYR A 1 279 ? 7.691 -9.177 -20.757 1.00 73.44 279 TYR A CA 1
ATOM 2156 C C . TYR A 1 279 ? 8.766 -8.339 -20.061 1.00 73.44 279 TYR A C 1
ATOM 2158 O O . TYR A 1 279 ? 8.909 -7.157 -20.393 1.00 73.44 279 TYR A O 1
ATOM 2166 N N . MET A 1 280 ? 9.513 -8.914 -19.117 1.00 76.62 280 MET A N 1
ATOM 2167 C CA . MET A 1 280 ? 10.494 -8.182 -18.314 1.00 76.62 280 MET A CA 1
ATOM 2168 C C . MET A 1 280 ? 11.755 -7.792 -19.086 1.00 76.62 280 MET A C 1
ATOM 2170 O O . MET A 1 280 ? 12.406 -6.819 -18.710 1.00 76.62 280 MET A O 1
ATOM 2174 N N . GLY A 1 281 ? 12.082 -8.475 -20.189 1.00 73.38 281 GLY A N 1
ATOM 2175 C CA . GLY A 1 281 ? 13.343 -8.243 -20.904 1.00 73.38 281 GLY A CA 1
ATOM 2176 C C . GLY A 1 281 ? 14.553 -8.294 -19.956 1.00 73.38 281 GLY A C 1
ATOM 2177 O O . GLY A 1 281 ? 14.548 -9.055 -18.995 1.00 73.38 281 GLY A O 1
ATOM 2178 N N . ASP A 1 282 ? 15.559 -7.446 -20.189 1.00 68.00 282 ASP A N 1
ATOM 2179 C CA . ASP A 1 282 ? 16.793 -7.369 -19.378 1.00 68.00 282 ASP A CA 1
ATOM 2180 C C . ASP A 1 282 ? 16.687 -6.411 -18.166 1.00 68.00 282 ASP A C 1
ATOM 2182 O O . ASP A 1 282 ? 17.660 -5.814 -17.713 1.00 68.00 282 ASP A O 1
ATOM 2186 N N . VAL A 1 283 ? 15.484 -6.210 -17.613 1.00 67.12 283 VAL A N 1
ATOM 2187 C CA . VAL A 1 283 ? 15.288 -5.353 -16.418 1.00 67.12 283 VAL A CA 1
ATOM 2188 C C . VAL A 1 283 ? 15.882 -5.988 -15.146 1.00 67.12 283 VAL A C 1
ATOM 2190 O O . VAL A 1 283 ? 15.951 -5.355 -14.096 1.00 67.12 283 VAL A O 1
ATOM 2193 N N . THR A 1 284 ? 16.380 -7.221 -15.229 1.00 59.72 284 THR A N 1
ATOM 2194 C CA . THR A 1 284 ? 17.005 -7.963 -14.125 1.00 59.72 284 THR A CA 1
ATOM 2195 C C . THR A 1 284 ? 18.336 -7.380 -13.637 1.00 59.72 284 THR A C 1
ATOM 2197 O O . THR A 1 284 ? 18.787 -7.754 -12.559 1.00 59.72 284 THR A O 1
ATOM 2200 N N . SER A 1 285 ? 18.961 -6.464 -14.386 1.00 58.28 285 SER A N 1
ATOM 2201 C CA . SER A 1 285 ? 20.281 -5.885 -14.078 1.00 58.28 285 SER A CA 1
ATOM 2202 C C . SER A 1 285 ? 20.243 -4.457 -13.504 1.00 58.28 285 SER A C 1
ATOM 2204 O O . SER A 1 285 ? 21.283 -3.805 -13.407 1.00 58.28 285 SER A O 1
ATOM 2206 N N . VAL A 1 286 ? 19.066 -3.941 -13.127 1.00 66.44 286 VAL A N 1
ATOM 2207 C CA . VAL A 1 286 ? 18.914 -2.526 -12.747 1.00 66.44 286 VAL A CA 1
ATOM 2208 C C . VAL A 1 286 ? 19.105 -2.288 -11.246 1.00 66.44 286 VAL A C 1
ATOM 2210 O O . VAL A 1 286 ? 18.543 -2.988 -10.406 1.00 66.44 286 VAL A O 1
ATOM 2213 N N . ASP A 1 287 ? 19.833 -1.221 -10.908 1.00 81.44 287 ASP A N 1
ATOM 2214 C CA . ASP A 1 287 ? 19.849 -0.637 -9.566 1.00 81.44 287 ASP A CA 1
ATOM 2215 C C . ASP A 1 287 ? 18.481 -0.027 -9.225 1.00 81.44 287 ASP A C 1
ATOM 2217 O O . ASP A 1 287 ? 18.124 1.063 -9.675 1.00 81.44 287 ASP A O 1
ATOM 2221 N N . TRP A 1 288 ? 17.705 -0.737 -8.410 1.00 90.44 288 TRP A N 1
ATOM 2222 C CA . TRP A 1 288 ? 16.372 -0.317 -7.982 1.00 90.44 288 TRP A CA 1
ATOM 2223 C C . TRP A 1 288 ? 16.399 0.902 -7.051 1.00 90.44 288 TRP A C 1
ATOM 2225 O O . TRP A 1 288 ? 17.283 1.042 -6.197 1.00 90.44 288 TRP A O 1
ATOM 2235 N N . ASN A 1 289 ? 15.360 1.737 -7.140 1.00 95.88 289 ASN A N 1
ATOM 2236 C CA . ASN A 1 289 ? 15.162 2.849 -6.215 1.00 95.88 289 ASN A CA 1
ATOM 2237 C C . ASN A 1 289 ? 14.278 2.415 -5.044 1.00 95.88 289 ASN A C 1
ATOM 2239 O O . ASN A 1 289 ? 13.156 1.941 -5.237 1.00 95.88 289 ASN A O 1
ATOM 2243 N N . PHE A 1 290 ? 14.753 2.644 -3.824 1.00 97.75 290 PHE A N 1
ATOM 2244 C CA . PHE A 1 290 ? 14.032 2.295 -2.606 1.00 97.75 290 PHE A CA 1
ATOM 2245 C C . PHE A 1 290 ? 13.859 3.495 -1.691 1.00 97.75 290 PHE A C 1
ATOM 2247 O O . PHE A 1 290 ? 14.749 4.333 -1.577 1.00 97.75 290 PHE A O 1
ATOM 2254 N N . PHE A 1 291 ? 12.762 3.535 -0.947 1.00 98.12 291 PHE A N 1
ATOM 2255 C CA . PHE A 1 291 ? 12.703 4.350 0.259 1.00 98.12 291 PHE A CA 1
ATOM 2256 C C . PHE A 1 291 ? 13.633 3.787 1.337 1.00 98.12 291 PHE A C 1
ATOM 2258 O O . PHE A 1 291 ? 13.793 2.574 1.484 1.00 98.12 291 PHE A O 1
ATOM 2265 N N . ILE A 1 292 ? 14.201 4.674 2.144 1.00 97.50 292 ILE A N 1
ATOM 2266 C CA . ILE A 1 292 ? 14.976 4.335 3.333 1.00 97.50 292 ILE A CA 1
ATOM 2267 C C . ILE A 1 292 ? 14.027 4.432 4.523 1.00 97.50 292 ILE A C 1
ATOM 2269 O O . ILE A 1 292 ? 13.664 5.524 4.966 1.00 97.50 292 ILE A O 1
ATOM 2273 N N . HIS A 1 293 ? 13.570 3.283 5.015 1.00 94.50 293 HIS A N 1
ATOM 2274 C CA . HIS A 1 293 ? 12.723 3.250 6.201 1.00 94.50 293 HIS A CA 1
ATOM 2275 C C . HIS A 1 293 ? 13.557 3.427 7.482 1.00 94.50 293 HIS A C 1
ATOM 2277 O O . HIS A 1 293 ? 14.765 3.214 7.491 1.00 94.50 293 HIS A O 1
ATOM 2283 N N . THR A 1 294 ? 12.895 3.822 8.571 1.00 94.75 294 THR A N 1
ATOM 2284 C CA . THR A 1 294 ? 13.500 3.960 9.907 1.00 94.75 294 THR A CA 1
ATOM 2285 C C . THR A 1 294 ? 12.779 3.061 10.907 1.00 94.75 294 THR A C 1
ATOM 2287 O O . THR A 1 294 ? 11.599 2.751 10.721 1.00 94.75 294 THR A O 1
ATOM 2290 N N . ASP A 1 295 ? 13.416 2.724 12.027 1.00 94.56 295 ASP A N 1
ATOM 2291 C CA . ASP A 1 295 ? 12.758 1.968 13.106 1.00 94.56 295 ASP A CA 1
ATOM 2292 C C . ASP A 1 295 ? 11.510 2.681 13.627 1.00 94.56 295 ASP A C 1
ATOM 2294 O O . ASP A 1 295 ? 10.491 2.057 13.941 1.00 94.56 295 ASP A O 1
ATOM 2298 N N . ARG A 1 296 ? 11.547 4.019 13.660 1.00 95.50 296 ARG A N 1
ATOM 2299 C CA . ARG A 1 296 ? 10.389 4.849 14.003 1.00 95.50 296 ARG A CA 1
ATOM 2300 C C . ARG A 1 296 ? 9.240 4.641 13.019 1.00 95.50 296 ARG A C 1
ATOM 2302 O O . ARG A 1 296 ? 8.086 4.568 13.447 1.00 95.50 296 ARG A O 1
ATOM 2309 N N . PHE A 1 297 ? 9.527 4.548 11.720 1.00 96.62 297 PHE A N 1
ATOM 2310 C CA . PHE A 1 297 ? 8.514 4.304 10.694 1.00 96.62 297 PHE A CA 1
ATOM 2311 C C . PHE A 1 297 ? 7.785 2.976 10.941 1.00 96.62 297 PHE A C 1
ATOM 2313 O O . PHE A 1 297 ? 6.555 2.981 11.052 1.00 96.62 297 PHE A O 1
ATOM 2320 N N . LEU A 1 298 ? 8.539 1.883 11.114 1.00 95.12 298 LEU A N 1
ATOM 2321 C CA . LEU A 1 298 ? 8.004 0.551 11.421 1.00 95.12 298 LEU A CA 1
ATOM 2322 C C . LEU A 1 298 ? 7.232 0.531 12.742 1.00 95.12 298 LEU A C 1
ATOM 2324 O O . LEU A 1 298 ? 6.086 0.085 12.788 1.00 95.12 298 LEU A O 1
ATOM 2328 N N . THR A 1 299 ? 7.820 1.086 13.803 1.00 95.81 299 THR A N 1
ATOM 2329 C CA . THR A 1 299 ? 7.191 1.180 15.129 1.00 95.81 299 THR A CA 1
ATOM 2330 C C . THR A 1 299 ? 5.841 1.877 15.058 1.00 95.81 299 THR A C 1
ATOM 2332 O O . THR A 1 299 ? 4.864 1.386 15.613 1.00 95.81 299 THR A O 1
ATOM 2335 N N . THR A 1 300 ? 5.749 2.970 14.298 1.00 96.25 300 THR A N 1
ATOM 2336 C CA . THR A 1 300 ? 4.484 3.694 14.131 1.00 96.25 300 THR A CA 1
ATOM 2337 C C . THR A 1 300 ? 3.424 2.846 13.413 1.00 96.25 300 THR A C 1
ATOM 2339 O O . THR A 1 300 ? 2.233 3.028 13.665 1.00 96.25 300 THR A O 1
ATOM 2342 N N . ARG A 1 301 ? 3.809 1.939 12.500 1.00 96.56 301 ARG A N 1
ATOM 2343 C CA . ARG A 1 301 ? 2.847 1.057 11.813 1.00 96.56 301 ARG A CA 1
ATOM 2344 C C . ARG A 1 301 ? 2.259 0.039 12.778 1.00 96.56 301 ARG A C 1
ATOM 2346 O O . ARG A 1 301 ? 1.039 -0.018 12.900 1.00 96.56 301 ARG A O 1
ATOM 2353 N N . PHE A 1 302 ? 3.115 -0.666 13.514 1.00 97.12 302 PHE A N 1
ATOM 2354 C CA . PHE A 1 302 ? 2.681 -1.604 14.549 1.00 97.12 302 PHE A CA 1
ATOM 2355 C C . PHE A 1 302 ? 1.814 -0.920 15.608 1.00 97.12 302 PHE A C 1
ATOM 2357 O O . PHE A 1 302 ? 0.697 -1.360 15.842 1.00 97.12 302 PHE A O 1
ATOM 2364 N N . GLN A 1 303 ? 2.241 0.234 16.131 1.00 96.69 303 GLN A N 1
ATOM 2365 C CA . GLN A 1 303 ? 1.449 1.000 17.101 1.00 96.69 303 GLN A CA 1
ATOM 2366 C C . GLN A 1 303 ? 0.053 1.355 16.580 1.00 96.69 303 GLN A C 1
ATOM 2368 O O . GLN A 1 303 ? -0.914 1.287 17.326 1.00 96.69 303 GLN A O 1
ATOM 2373 N N . ARG A 1 304 ? -0.092 1.726 15.302 1.00 97.00 304 ARG A N 1
ATOM 2374 C CA . ARG A 1 304 ? -1.417 2.022 14.733 1.00 97.00 304 ARG A CA 1
ATOM 2375 C C . ARG A 1 304 ? -2.290 0.780 14.597 1.00 97.00 304 ARG A C 1
ATOM 2377 O O . ARG A 1 304 ? -3.490 0.876 14.823 1.00 97.00 304 ARG A O 1
ATOM 2384 N N . ILE A 1 305 ? -1.705 -0.360 14.240 1.00 97.75 305 ILE A N 1
ATOM 2385 C CA . ILE A 1 305 ? -2.412 -1.647 14.215 1.00 97.75 305 ILE A CA 1
ATOM 2386 C C . ILE A 1 305 ? -2.887 -2.000 15.631 1.00 97.75 305 ILE A C 1
ATOM 2388 O O . ILE A 1 305 ? -4.061 -2.321 15.822 1.00 97.75 305 ILE A O 1
ATOM 2392 N N . ASP A 1 306 ? -2.007 -1.850 16.621 1.00 97.19 306 ASP A N 1
ATOM 2393 C CA . ASP A 1 306 ? -2.300 -2.097 18.032 1.00 97.19 306 ASP A CA 1
ATOM 2394 C C . ASP A 1 306 ? -3.399 -1.179 18.567 1.00 97.19 306 ASP A C 1
ATOM 2396 O O . ASP A 1 306 ? -4.306 -1.657 19.241 1.00 97.19 306 ASP A O 1
ATOM 2400 N N . LEU A 1 307 ? -3.371 0.109 18.212 1.00 97.00 307 LEU A N 1
ATOM 2401 C CA . LEU A 1 307 ? -4.407 1.073 18.587 1.00 97.00 307 LEU A CA 1
ATOM 2402 C C . LEU A 1 307 ? -5.783 0.663 18.056 1.00 97.00 307 LEU A C 1
ATOM 2404 O O . LEU A 1 307 ? -6.756 0.682 18.805 1.00 97.00 307 LEU A O 1
ATOM 2408 N N . VAL A 1 308 ? -5.882 0.254 16.786 1.00 97.88 308 VAL A N 1
ATOM 2409 C CA . VAL A 1 308 ? -7.166 -0.196 16.220 1.00 97.88 308 VAL A CA 1
ATOM 2410 C C . VAL A 1 308 ? -7.637 -1.490 16.883 1.00 97.88 308 VAL A C 1
ATOM 2412 O O . VAL A 1 308 ? -8.817 -1.627 17.197 1.00 97.88 308 VAL A O 1
ATOM 2415 N N . ARG A 1 309 ? -6.721 -2.425 17.149 1.00 97.06 309 ARG A N 1
ATOM 2416 C CA . ARG A 1 309 ? -7.021 -3.673 17.859 1.00 97.06 309 ARG A CA 1
ATOM 2417 C C . ARG A 1 309 ? -7.510 -3.429 19.294 1.00 97.06 309 ARG A C 1
ATOM 2419 O O . ARG A 1 309 ? -8.453 -4.092 19.735 1.00 97.06 309 ARG A O 1
ATOM 2426 N N . ALA A 1 310 ? -6.874 -2.507 20.012 1.00 96.69 310 ALA A N 1
ATOM 2427 C CA . ALA A 1 310 ? -7.255 -2.120 21.365 1.00 96.69 310 ALA A CA 1
ATOM 2428 C C . ALA A 1 310 ? -8.640 -1.463 21.370 1.00 96.69 310 ALA A C 1
ATOM 2430 O O . ALA A 1 310 ? -9.521 -1.930 22.083 1.00 96.69 310 ALA A O 1
ATOM 2431 N N . ALA A 1 311 ? -8.879 -0.497 20.479 1.00 97.56 311 ALA A N 1
ATOM 2432 C CA . ALA A 1 311 ? -10.178 0.163 20.351 1.00 97.56 311 ALA A CA 1
ATOM 2433 C C . ALA A 1 311 ? -11.309 -0.818 19.995 1.00 97.56 311 ALA A C 1
ATOM 2435 O O . ALA A 1 311 ? -12.387 -0.756 20.576 1.00 97.56 311 ALA A O 1
ATOM 2436 N N . ALA A 1 312 ? -11.062 -1.776 19.093 1.00 97.44 312 ALA A N 1
ATOM 2437 C CA . ALA A 1 312 ? -12.031 -2.836 18.809 1.00 97.44 312 ALA A CA 1
ATOM 2438 C C . ALA A 1 312 ? -12.321 -3.694 20.055 1.00 97.44 312 ALA A C 1
ATOM 2440 O O . ALA A 1 312 ? -13.448 -4.130 20.255 1.00 97.44 312 ALA A O 1
ATOM 2441 N N . THR A 1 313 ? -11.324 -3.929 20.914 1.00 97.00 313 THR A N 1
ATOM 2442 C CA . THR A 1 313 ? -11.511 -4.671 22.171 1.00 97.00 313 THR A CA 1
ATOM 2443 C C . THR A 1 313 ? -12.327 -3.882 23.190 1.00 97.00 313 THR A C 1
ATOM 2445 O O . THR A 1 313 ? -13.219 -4.464 23.799 1.00 97.00 313 THR A O 1
ATOM 2448 N N . GLU A 1 314 ? -12.064 -2.583 23.339 1.00 96.62 314 GLU A N 1
ATOM 2449 C CA . GLU A 1 314 ? -12.835 -1.684 24.208 1.00 96.62 314 GLU A CA 1
ATOM 2450 C C . GLU A 1 314 ? -14.312 -1.662 23.799 1.00 96.62 314 GLU A C 1
ATOM 2452 O O . GLU A 1 314 ? -15.184 -1.942 24.622 1.00 96.62 314 GLU A O 1
ATOM 2457 N N . VAL A 1 315 ? -14.599 -1.455 22.509 1.00 97.38 315 VAL A N 1
ATOM 2458 C CA . VAL A 1 315 ? -15.981 -1.429 22.003 1.00 97.38 315 VAL A CA 1
ATOM 2459 C C . VAL A 1 315 ? -16.692 -2.760 22.246 1.00 97.38 315 VAL A C 1
ATOM 2461 O O . VAL A 1 315 ? -17.826 -2.777 22.717 1.00 97.38 315 VAL A O 1
ATOM 2464 N N . LEU A 1 316 ? -16.014 -3.892 22.024 1.00 97.12 316 LEU A N 1
ATOM 2465 C CA . LEU A 1 316 ? -16.576 -5.220 22.302 1.00 97.12 316 LEU A CA 1
ATOM 2466 C C . LEU A 1 316 ? -16.888 -5.462 23.788 1.00 97.12 316 LEU A C 1
ATOM 2468 O O . LEU A 1 316 ? -17.674 -6.357 24.098 1.00 97.12 316 LEU A O 1
ATOM 2472 N N . GLN A 1 317 ? -16.283 -4.691 24.694 1.00 96.44 317 GLN A N 1
ATOM 2473 C CA . GLN A 1 317 ? -16.557 -4.696 26.134 1.00 96.44 317 GLN A CA 1
ATOM 2474 C C . GLN A 1 317 ? -17.619 -3.659 26.539 1.00 96.44 317 GLN A C 1
ATOM 2476 O O . GLN A 1 317 ? -17.893 -3.500 27.726 1.00 96.44 317 GLN A O 1
ATOM 2481 N N . GLY A 1 318 ? -18.225 -2.957 25.576 1.00 94.75 318 GLY A N 1
ATOM 2482 C CA . GLY A 1 318 ? -19.180 -1.876 25.827 1.00 94.75 318 GLY A CA 1
ATOM 2483 C C . GLY A 1 318 ? -18.521 -0.561 26.256 1.00 94.75 318 GLY A C 1
ATOM 2484 O O . GLY A 1 318 ? -19.200 0.312 26.790 1.00 94.75 318 GLY A O 1
ATOM 2485 N N . ILE A 1 319 ? -17.208 -0.416 26.047 1.00 94.06 319 ILE A N 1
ATOM 2486 C CA . ILE A 1 319 ? -16.440 0.780 26.395 1.00 94.06 319 ILE A CA 1
ATOM 2487 C C . ILE A 1 319 ? -16.255 1.632 25.139 1.00 94.06 319 ILE A C 1
ATOM 2489 O O . ILE A 1 319 ? -15.737 1.174 24.122 1.00 94.06 319 ILE A O 1
ATOM 2493 N N . THR A 1 320 ? -16.640 2.903 25.217 1.00 90.38 320 THR A N 1
ATOM 2494 C CA . THR A 1 320 ? -16.352 3.873 24.155 1.00 90.38 320 THR A CA 1
ATOM 2495 C C . THR A 1 320 ? -14.884 4.305 24.229 1.00 90.38 320 THR A C 1
ATOM 2497 O O . THR A 1 320 ? -14.463 4.775 25.291 1.00 90.38 320 THR A O 1
ATOM 2500 N N . PRO A 1 321 ? -14.109 4.224 23.130 1.00 91.00 321 PRO A N 1
ATOM 2501 C CA . PRO A 1 321 ? -12.721 4.669 23.126 1.00 91.00 321 PRO A CA 1
ATOM 2502 C C . PRO A 1 321 ? -12.603 6.151 23.494 1.00 91.00 321 PRO A C 1
ATOM 2504 O O . PRO A 1 321 ? -13.168 7.022 22.832 1.00 91.00 321 PRO A O 1
ATOM 2507 N N . SER A 1 322 ? -11.859 6.449 24.560 1.00 82.00 322 SER A N 1
ATOM 2508 C CA . SER A 1 322 ? -11.708 7.812 25.097 1.00 82.00 322 SER A CA 1
ATOM 2509 C C . SER A 1 322 ? -10.590 8.613 24.423 1.00 82.00 322 SER A C 1
ATOM 2511 O O . SER A 1 322 ? -10.528 9.837 24.548 1.00 82.00 322 SER A O 1
ATOM 2513 N N . THR A 1 323 ? -9.702 7.936 23.691 1.00 89.56 323 THR A N 1
ATOM 2514 C CA . THR A 1 323 ? -8.577 8.549 22.983 1.00 89.56 323 THR A CA 1
ATOM 2515 C C . THR A 1 323 ? -8.701 8.354 21.479 1.00 89.56 323 THR A C 1
ATOM 2517 O O . THR A 1 323 ? -9.287 7.390 20.988 1.00 89.56 323 THR A O 1
ATOM 2520 N N . LYS A 1 324 ? -8.138 9.298 20.720 1.00 95.12 324 LYS A N 1
ATOM 2521 C CA . LYS A 1 324 ? -8.142 9.250 19.258 1.00 95.12 324 LYS A CA 1
ATOM 2522 C C . LYS A 1 324 ? -7.379 8.015 18.765 1.00 95.12 324 LYS A C 1
ATOM 2524 O O . LYS A 1 324 ? -6.159 7.965 18.892 1.00 95.12 324 LYS A O 1
ATOM 2529 N N . VAL A 1 325 ? -8.080 7.094 18.103 1.00 95.31 325 VAL A N 1
ATOM 2530 C CA . VAL A 1 325 ? -7.507 5.844 17.574 1.00 95.31 325 VAL A CA 1
ATOM 2531 C C . VAL A 1 325 ? -6.655 6.116 16.328 1.00 95.31 325 VAL A C 1
ATOM 2533 O O . VAL A 1 325 ? -5.437 5.969 16.345 1.00 95.31 325 VAL A O 1
ATOM 2536 N N . ILE A 1 326 ? -7.285 6.573 15.237 1.00 96.00 326 ILE A N 1
ATOM 2537 C CA . ILE A 1 326 ? -6.601 6.996 13.997 1.00 96.00 326 ILE A CA 1
ATOM 2538 C C . ILE A 1 326 ? -7.043 8.405 13.603 1.00 96.00 326 ILE A C 1
ATOM 2540 O O . ILE A 1 326 ? -6.221 9.296 13.367 1.00 96.00 326 ILE A O 1
ATOM 2544 N N . SER A 1 327 ? -8.355 8.624 13.572 1.00 95.75 327 SER A N 1
ATOM 2545 C CA . SER A 1 327 ? -9.001 9.917 13.368 1.00 95.75 327 SER A CA 1
ATOM 2546 C C . SER A 1 327 ? -10.150 10.074 14.362 1.00 95.75 327 SER A C 1
ATOM 2548 O O . SER A 1 327 ? -10.608 9.089 14.943 1.00 95.75 327 SER A O 1
ATOM 2550 N N . THR A 1 328 ? -10.615 11.305 14.564 1.00 95.12 328 THR A N 1
ATOM 2551 C CA . THR A 1 328 ? -11.779 11.584 15.417 1.00 95.12 328 THR A CA 1
ATOM 2552 C C . THR A 1 328 ? -13.014 10.843 14.904 1.00 95.12 328 THR A C 1
ATOM 2554 O O . THR A 1 328 ? -13.604 10.065 15.640 1.00 95.12 328 THR A O 1
ATOM 2557 N N 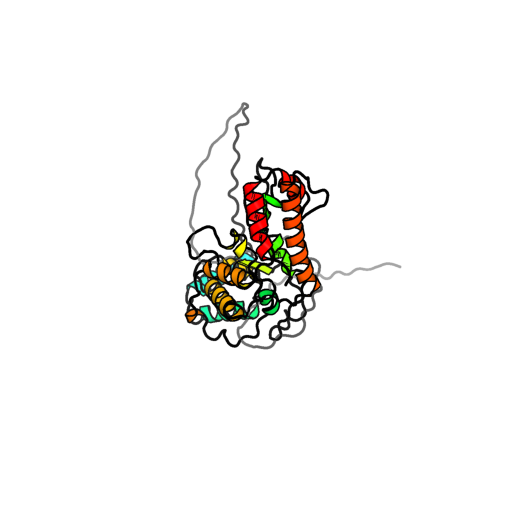. ARG A 1 329 ? -13.298 10.950 13.598 1.00 95.38 329 ARG A N 1
ATOM 2558 C CA . ARG A 1 329 ? -14.433 10.280 12.945 1.00 95.38 329 ARG A CA 1
ATOM 2559 C C . ARG A 1 329 ? -14.372 8.755 13.049 1.00 95.38 329 ARG A C 1
ATOM 2561 O O . ARG A 1 329 ? -15.399 8.112 13.229 1.00 95.38 329 ARG A O 1
ATOM 2568 N N . TYR A 1 330 ? -13.176 8.171 12.950 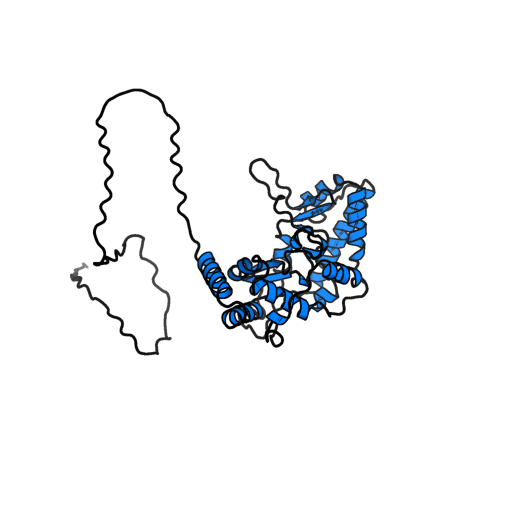1.00 97.38 330 TYR A N 1
ATOM 2569 C CA . TYR A 1 330 ? -13.010 6.734 13.142 1.00 97.38 330 TYR A CA 1
ATOM 2570 C C . TYR A 1 330 ? -13.325 6.331 14.584 1.00 97.38 330 TYR A C 1
ATOM 2572 O O . TYR A 1 330 ? -14.067 5.387 14.816 1.00 97.38 330 TYR A O 1
ATOM 2580 N N . THR A 1 331 ? -12.793 7.093 15.541 1.00 97.19 331 THR A N 1
ATOM 2581 C CA . THR A 1 331 ? -12.964 6.861 16.984 1.00 97.19 331 THR A CA 1
ATOM 2582 C C . THR A 1 331 ? -14.438 6.923 17.384 1.00 97.19 331 THR A C 1
ATOM 2584 O O . THR A 1 331 ? -14.937 6.004 18.021 1.00 97.19 331 THR A O 1
ATOM 2587 N N . GLU A 1 332 ? -15.143 7.969 16.955 1.00 95.81 332 GLU A N 1
ATOM 2588 C CA . GLU A 1 332 ? -16.561 8.189 17.261 1.00 95.81 332 GLU A CA 1
ATOM 2589 C C . GLU A 1 332 ? -17.486 7.195 16.548 1.00 95.81 332 GLU A C 1
ATOM 2591 O O . GLU A 1 332 ? -18.536 6.846 17.079 1.00 95.81 332 GLU A O 1
ATOM 2596 N N . GLY A 1 333 ? -17.114 6.738 15.347 1.00 96.44 333 GLY A N 1
ATOM 2597 C CA . GLY A 1 333 ? -17.928 5.810 14.562 1.00 96.44 333 GLY A CA 1
ATOM 2598 C C . GLY A 1 333 ? -17.778 4.342 14.963 1.00 96.44 333 GLY A C 1
ATOM 2599 O O . GLY A 1 333 ? -18.692 3.559 14.724 1.00 96.44 333 GLY A O 1
ATOM 2600 N N . LEU A 1 334 ? -16.641 3.952 15.552 1.00 97.12 334 LEU A N 1
ATOM 2601 C CA . LEU A 1 334 ? -16.351 2.558 15.911 1.00 97.12 334 LEU A CA 1
ATOM 2602 C C . LEU A 1 334 ? -17.417 1.905 16.815 1.00 97.12 334 LEU A C 1
ATOM 2604 O O . LEU A 1 334 ? -17.786 0.771 16.517 1.00 97.12 334 LEU A O 1
ATOM 2608 N N . PRO A 1 335 ? -17.961 2.578 17.852 1.00 97.12 335 PRO A N 1
ATOM 2609 C CA . PRO A 1 335 ? -19.046 2.031 18.673 1.00 97.12 335 PRO A CA 1
ATOM 2610 C C . PRO A 1 335 ? -20.327 1.673 17.907 1.00 97.12 335 PRO A C 1
ATOM 2612 O O . PRO A 1 335 ? -21.137 0.904 18.411 1.00 97.12 335 PRO A O 1
ATOM 2615 N N . GLY A 1 336 ? -20.534 2.234 16.710 1.00 96.50 336 GLY A N 1
ATOM 2616 C CA . GLY A 1 336 ? -21.690 1.936 15.861 1.00 96.50 336 GLY A CA 1
ATOM 2617 C C . GLY A 1 336 ? -21.504 0.733 14.931 1.00 96.50 336 GLY A C 1
ATOM 2618 O O . GLY A 1 336 ? -22.423 0.405 14.183 1.00 96.50 336 GLY A O 1
ATOM 2619 N N . VAL A 1 337 ? -20.327 0.102 14.923 1.00 97.75 337 VAL A N 1
ATOM 2620 C CA . VAL A 1 337 ? -20.042 -1.076 14.094 1.00 97.75 337 VAL A CA 1
ATOM 2621 C C . VAL A 1 337 ? -20.568 -2.331 14.789 1.00 97.75 337 VAL A C 1
ATOM 2623 O O . VAL A 1 337 ? -20.446 -2.481 16.003 1.00 97.75 337 VAL A O 1
ATOM 2626 N N . ASP A 1 338 ? -21.124 -3.253 14.005 1.00 97.75 338 ASP A N 1
ATOM 2627 C CA . ASP A 1 338 ? -21.596 -4.542 14.503 1.00 97.75 338 ASP A CA 1
ATOM 2628 C C . ASP A 1 338 ? -20.500 -5.315 15.271 1.00 97.75 338 ASP A C 1
ATOM 2630 O O . ASP A 1 338 ? -19.328 -5.352 14.877 1.00 97.75 338 ASP A O 1
ATOM 2634 N N . HIS A 1 339 ? -20.883 -5.944 16.387 1.00 97.69 339 HIS A N 1
ATOM 2635 C CA . HIS A 1 339 ? -19.940 -6.640 17.263 1.00 97.69 339 HIS A CA 1
ATOM 2636 C C . HIS A 1 339 ? -19.292 -7.858 16.588 1.00 97.69 339 HIS A C 1
ATOM 2638 O O . HIS A 1 339 ? -18.120 -8.127 16.852 1.00 97.69 339 HIS A O 1
ATOM 2644 N N . ASP A 1 340 ? -19.993 -8.599 15.725 1.00 98.19 340 ASP A N 1
ATOM 2645 C CA . ASP A 1 340 ? -19.381 -9.719 14.998 1.00 98.19 340 ASP A CA 1
ATOM 2646 C C . ASP A 1 340 ? -18.347 -9.210 13.999 1.00 98.19 340 ASP A C 1
ATOM 2648 O O . ASP A 1 340 ? -17.217 -9.705 13.961 1.00 98.19 340 ASP A O 1
ATOM 2652 N N . ALA A 1 341 ? -18.672 -8.132 13.291 1.00 98.19 341 ALA A N 1
ATOM 2653 C CA . ALA A 1 341 ? -17.732 -7.492 12.385 1.00 98.19 341 ALA A CA 1
ATOM 2654 C C . ALA A 1 341 ? -16.466 -6.977 13.101 1.00 98.19 341 ALA A C 1
ATOM 2656 O O . ALA A 1 341 ? -15.348 -7.180 12.621 1.00 98.19 341 ALA A O 1
ATOM 2657 N N . LEU A 1 342 ? -16.607 -6.374 14.288 1.00 97.81 342 LEU A N 1
ATOM 2658 C CA . LEU A 1 342 ? -15.462 -5.954 15.107 1.00 97.81 342 LEU A CA 1
ATOM 2659 C C . LEU A 1 342 ? -14.650 -7.137 15.650 1.00 97.81 342 LEU A C 1
ATOM 2661 O O . LEU A 1 342 ? -13.420 -7.044 15.735 1.00 97.81 342 LEU A O 1
ATOM 2665 N N . ARG A 1 343 ? -15.293 -8.262 15.997 1.00 98.38 343 ARG A N 1
ATOM 2666 C CA . ARG A 1 343 ? -14.584 -9.499 16.381 1.00 98.38 343 ARG A CA 1
ATOM 2667 C C . ARG A 1 343 ? -13.740 -10.020 15.227 1.00 98.38 343 ARG A C 1
ATOM 2669 O O . ARG A 1 343 ? -12.587 -10.393 15.459 1.00 98.38 343 ARG A O 1
ATOM 2676 N N . ASP A 1 344 ? -14.281 -10.010 14.013 1.00 98.25 344 ASP A N 1
ATOM 2677 C CA . ASP A 1 344 ? -13.577 -10.452 12.812 1.00 98.25 344 ASP A CA 1
ATOM 2678 C C . ASP A 1 344 ? -12.422 -9.517 12.449 1.00 98.25 344 ASP A C 1
ATOM 2680 O O . ASP A 1 344 ? -11.305 -9.992 12.229 1.00 98.25 344 ASP A O 1
ATOM 2684 N N . LEU A 1 345 ? -12.633 -8.196 12.496 1.00 98.19 345 LEU A N 1
ATOM 2685 C CA . LEU A 1 345 ? -11.560 -7.213 12.332 1.00 98.19 345 LEU A CA 1
ATOM 2686 C C . LEU A 1 345 ? -10.445 -7.442 13.358 1.00 98.19 345 LEU A C 1
ATOM 2688 O O . LEU A 1 345 ? -9.272 -7.517 12.995 1.00 98.19 345 LEU A O 1
ATOM 2692 N N . ARG A 1 346 ? -10.790 -7.598 14.640 1.00 97.75 346 ARG A N 1
ATOM 2693 C CA . ARG A 1 346 ? -9.808 -7.850 15.701 1.00 97.75 346 ARG A CA 1
ATOM 2694 C C . ARG A 1 346 ? -9.040 -9.151 15.461 1.00 97.75 346 ARG A C 1
ATOM 2696 O O . ARG A 1 346 ? -7.818 -9.163 15.591 1.00 97.75 346 ARG A O 1
ATOM 2703 N N . ARG A 1 347 ? -9.732 -10.237 15.092 1.00 97.56 347 ARG A N 1
ATOM 2704 C CA . ARG A 1 347 ? -9.105 -11.530 14.764 1.00 97.56 347 ARG A CA 1
ATOM 2705 C C . ARG A 1 347 ? -8.141 -11.384 13.587 1.00 97.56 347 ARG A C 1
ATOM 2707 O O . ARG A 1 347 ? -7.037 -11.914 13.645 1.00 97.56 347 ARG A O 1
ATOM 2714 N N . PHE A 1 348 ? -8.528 -10.633 12.559 1.00 97.75 348 PHE A N 1
ATOM 2715 C CA . PHE A 1 348 ? -7.670 -10.334 11.418 1.00 97.75 348 PHE A CA 1
ATOM 2716 C C . PHE A 1 348 ? -6.424 -9.537 11.831 1.00 97.75 348 PHE A C 1
ATOM 2718 O O . PHE A 1 348 ? -5.310 -9.919 11.480 1.00 97.75 348 PHE A O 1
ATOM 2725 N N . LEU A 1 349 ? -6.583 -8.478 12.633 1.00 97.62 349 LEU A N 1
ATOM 2726 C CA . LEU A 1 349 ? -5.469 -7.640 13.091 1.00 97.62 349 LEU A CA 1
ATOM 2727 C C . LEU A 1 349 ? -4.518 -8.359 14.061 1.00 97.62 349 LEU A C 1
ATOM 2729 O O . LEU A 1 349 ? -3.340 -8.018 14.112 1.00 97.62 349 LEU A O 1
ATOM 2733 N N . ASN A 1 350 ? -4.977 -9.388 14.783 1.00 96.25 350 ASN A N 1
ATOM 2734 C CA . ASN A 1 350 ? -4.116 -10.210 15.645 1.00 96.25 350 ASN A CA 1
ATOM 2735 C C . ASN A 1 350 ? -2.991 -10.924 14.888 1.00 96.25 350 ASN A C 1
ATOM 2737 O O . ASN A 1 350 ? -1.984 -11.265 15.498 1.00 96.25 350 ASN A O 1
ATOM 2741 N N . ARG A 1 351 ? -3.132 -11.101 13.571 1.00 96.06 351 ARG A N 1
ATOM 2742 C CA . ARG A 1 351 ? -2.098 -11.679 12.704 1.00 96.06 351 ARG A CA 1
ATOM 2743 C C . ARG A 1 351 ? -0.891 -10.755 12.504 1.00 96.06 351 ARG A C 1
ATOM 2745 O O . ARG A 1 351 ? 0.107 -11.185 11.949 1.00 96.06 351 ARG A O 1
ATOM 2752 N N . PHE A 1 352 ? -0.989 -9.491 12.925 1.00 95.50 352 PHE A N 1
ATOM 2753 C CA . PHE A 1 352 ? 0.005 -8.445 12.677 1.00 95.50 352 PHE A CA 1
ATOM 2754 C C . PHE A 1 352 ? 0.774 -8.021 13.941 1.00 95.50 352 PHE A C 1
ATOM 2756 O O . PHE A 1 352 ? 1.151 -6.857 14.088 1.00 95.50 352 PHE A O 1
ATOM 2763 N N . SER A 1 353 ? 1.000 -8.938 14.881 1.00 84.44 353 SER A N 1
ATOM 2764 C CA . SER A 1 353 ? 1.780 -8.653 16.089 1.00 84.44 353 SER A CA 1
ATOM 2765 C C . SER A 1 353 ? 3.274 -8.529 15.792 1.00 84.44 353 SER A C 1
ATOM 2767 O O . SER A 1 353 ? 3.818 -9.267 14.969 1.00 84.44 353 SER A O 1
ATOM 2769 N N . ARG A 1 354 ? 3.959 -7.632 16.512 1.00 80.75 354 ARG A N 1
ATOM 2770 C CA . ARG A 1 354 ? 5.427 -7.656 16.561 1.00 80.75 354 ARG A CA 1
ATOM 2771 C C . ARG A 1 354 ? 5.886 -9.019 17.078 1.00 80.75 354 ARG A C 1
ATOM 2773 O O . ARG A 1 354 ? 5.272 -9.543 18.007 1.00 80.75 354 ARG A O 1
ATOM 2780 N N . ALA A 1 355 ? 6.897 -9.570 16.415 1.00 61.28 355 ALA A N 1
ATOM 2781 C CA . ALA A 1 355 ? 7.607 -10.753 16.879 1.00 61.28 355 ALA A CA 1
ATOM 2782 C C . ALA A 1 355 ? 8.337 -10.476 18.194 1.00 61.28 355 ALA A C 1
ATOM 2784 O O . ALA A 1 355 ? 8.771 -9.309 18.375 1.00 61.28 355 ALA A O 1
#

Sequence (355 aa):
MSRRTVLPTVSTRCSTVTIDRNDGSFLRDWNPRLSGIGPGTGLRLQDPSQGTLSIYPHTCCTSVARGESACKGGVVAANHKVIHGDDLIYRFLRDLFANDPDRRFGAVARSLIAATAIWFPVNLYSTLPVLAPFVVRDTSARGGRGKPDEWSSPDSRGYLRDDNSMIKGLPRSLDIRAPAQPHLNGRRMGTEFVAAHVWRVTADGGPLASRRPLLNSFVPNLVWVPSQIAKLTDLERQVVQRTLQGMSWLLYHDVDVHSSMADVAKEAWALLPPPDLAYMGDVTSVDWNFFIHTDRFLTTRFQRIDLVRAAATEVLQGITPSTKVISTRYTEGLPGVDHDALRDLRRFLNRFSRA

Organism: NCBI:txid1175486

Radius of gyration: 29.7 Å; chains: 1; bounding box: 72×92×77 Å

Foldseek 3Di:
DDDDDDDDDDDDDDDDDDDDDDDDDDDDDDDDDDDDDDDDDDDDDDDPDDDDDDDDDDDDDDDDDDDDDPDDDPPPPPPDPDDDPLVVLLVVLLVQCVVPVQPDSLVVLLVQCQQFKAAAAQVLCLQFQFLQLLEFEDPVQQDDDPRDRNQQAADLLLRGYHNCPVVQCLLQVFQKCFPPHPVRHRHGDDPQKDKAFLFQAWPVRDHGLCRHSLRVRGRLRIIIGGNSLRVVCPPPPGSNSLQSLLVSCVRHVPRNHDPLCPVSNVVSVNGHDRGDNSSNPPSVPGRGMYTDDDPVSSVVSQQLLVLSLVCLVCLLVVHQDPDANPHPNHSVNSNVHDNVSSVVSNVVSVSRHRD